Protein AF-A0A1V6Q7N9-F1 (afdb_monomer_lite)

Organism: NCBI:txid416450

Foldseek 3Di:
DPDDDDPVNVVVVLLVVLLVVLVVCCVVVVDVDLVVSCVVSVHDSVSVVVVVVVVVCVVVQVVCVVVVVHDDDVVVVVVVVPPVPPVPPDPPDDPPPPDPDVDQDLVVLVVVLVVVVVVCVVPDPDDPPPVVVVSVVVNVVVVVVNVVVVVVVVVVVVVVVVVVVVVVVVVVVPPDDPPPDDQDPVNVVVVVVVVVVVVVVVVVVVVVVVVCVVVVVVVVVVVVVVVVVVVVVPPD

pLDDT: mean 70.56, std 15.99, range [34.19, 98.12]

Structure (mmCIF, N/CA/C/O backbone):
data_AF-A0A1V6Q7N9-F1
#
_entry.id   AF-A0A1V6Q7N9-F1
#
loop_
_atom_site.group_PDB
_atom_site.id
_atom_site.type_symbol
_atom_site.l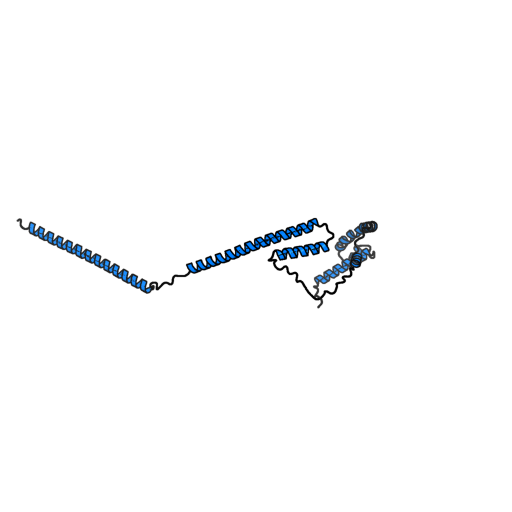abel_atom_id
_atom_site.label_alt_id
_atom_site.label_comp_id
_atom_site.label_asym_id
_atom_site.label_entity_id
_atom_site.label_seq_id
_atom_site.pdbx_PDB_ins_code
_atom_site.Cartn_x
_atom_site.Cartn_y
_atom_site.Cartn_z
_atom_site.occupancy
_atom_site.B_iso_or_equiv
_atom_site.auth_seq_id
_atom_site.auth_comp_id
_atom_site.auth_asym_id
_atom_site.auth_atom_id
_atom_site.pdbx_PDB_model_num
ATOM 1 N N . MET A 1 1 ? -0.798 -36.980 -31.119 1.00 46.09 1 MET A N 1
ATOM 2 C CA . MET A 1 1 ? -2.114 -36.889 -31.795 1.00 46.09 1 MET A CA 1
ATOM 3 C C . MET A 1 1 ? -2.158 -35.611 -32.618 1.00 46.09 1 MET A C 1
ATOM 5 O O . MET A 1 1 ? -1.886 -34.565 -32.039 1.00 46.09 1 MET A O 1
ATOM 9 N N . PRO A 1 2 ? -2.446 -35.655 -33.930 1.00 46.28 2 PRO A N 1
ATOM 10 C CA . PRO A 1 2 ? -2.715 -34.438 -34.689 1.00 46.28 2 PRO A CA 1
ATOM 11 C C . PRO A 1 2 ? -4.078 -33.845 -34.271 1.00 46.28 2 PRO A C 1
ATOM 13 O O . PRO A 1 2 ? -4.992 -34.607 -33.944 1.00 46.28 2 PRO A O 1
ATOM 16 N N . PRO A 1 3 ? -4.229 -32.508 -34.241 1.00 53.47 3 PRO A N 1
ATOM 17 C CA . PRO A 1 3 ? -5.460 -31.865 -33.795 1.00 53.47 3 PRO A CA 1
ATOM 18 C C . PRO A 1 3 ? -6.608 -32.130 -34.776 1.00 53.47 3 PRO A C 1
ATOM 20 O O . PRO A 1 3 ? -6.463 -31.952 -35.987 1.00 53.47 3 PRO A O 1
ATOM 23 N N . ILE A 1 4 ? -7.758 -32.542 -34.234 1.00 50.31 4 ILE A N 1
ATOM 24 C CA . ILE A 1 4 ? -8.997 -32.790 -34.979 1.00 50.31 4 ILE A CA 1
ATOM 25 C C . ILE A 1 4 ? -9.476 -31.452 -35.547 1.00 50.31 4 ILE A C 1
ATOM 27 O O . ILE A 1 4 ? -9.955 -30.584 -34.817 1.00 50.31 4 ILE A O 1
ATOM 31 N N . ARG A 1 5 ? -9.299 -31.259 -36.856 1.00 59.44 5 ARG A N 1
ATOM 32 C CA . ARG A 1 5 ? -9.756 -30.053 -37.551 1.00 59.44 5 ARG A CA 1
ATOM 33 C C . ARG A 1 5 ? -11.268 -30.116 -37.731 1.00 59.44 5 ARG A C 1
ATOM 35 O O . ARG A 1 5 ? -11.810 -31.114 -38.197 1.00 59.44 5 ARG A O 1
ATOM 42 N N . THR A 1 6 ? -11.951 -29.036 -37.376 1.00 63.84 6 THR A N 1
ATOM 43 C CA . THR A 1 6 ? -13.381 -28.884 -37.645 1.00 63.84 6 THR A CA 1
ATOM 44 C C . THR A 1 6 ? -13.601 -28.660 -39.145 1.00 63.84 6 THR A C 1
ATOM 46 O O . THR A 1 6 ? -12.814 -27.973 -39.802 1.00 63.84 6 THR A O 1
ATOM 49 N N . LYS A 1 7 ? -14.689 -29.213 -39.704 1.00 67.00 7 LYS A N 1
ATOM 50 C CA . LYS A 1 7 ? -15.016 -29.112 -41.144 1.00 67.00 7 LYS A CA 1
ATOM 51 C C . LYS A 1 7 ? -15.066 -27.660 -41.656 1.00 67.00 7 LYS A C 1
ATOM 53 O O . LYS A 1 7 ? -14.760 -27.396 -42.814 1.00 67.00 7 LYS A O 1
ATOM 58 N N . SER A 1 8 ? -15.416 -26.703 -40.792 1.00 61.69 8 SER A N 1
ATOM 59 C CA . SER A 1 8 ? -15.445 -25.270 -41.119 1.00 61.69 8 SER A CA 1
ATOM 60 C C . SER A 1 8 ? -14.050 -24.654 -41.275 1.00 61.69 8 SER A C 1
ATOM 62 O O . SER A 1 8 ? -13.853 -23.811 -42.148 1.00 61.69 8 SER A O 1
ATOM 64 N N . SER A 1 9 ? -13.072 -25.089 -40.474 1.00 64.06 9 SER A N 1
ATOM 65 C CA . SER A 1 9 ? -11.685 -24.622 -40.572 1.00 64.06 9 SER A CA 1
ATOM 66 C C . SER A 1 9 ? -11.017 -25.124 -41.853 1.00 64.06 9 SER A C 1
ATOM 68 O O . SER A 1 9 ? -10.367 -24.337 -42.534 1.00 64.06 9 SER A O 1
ATOM 70 N N . GLN A 1 10 ? -11.257 -26.385 -42.235 1.00 67.12 10 GLN A N 1
ATOM 71 C CA . GLN A 1 10 ? -10.748 -26.957 -43.490 1.00 67.12 10 GLN A CA 1
ATOM 72 C C . GLN A 1 10 ? -11.267 -26.198 -44.715 1.00 67.12 10 GLN A C 1
ATOM 74 O O . GLN A 1 10 ? -10.475 -25.732 -45.534 1.00 67.12 10 GLN A O 1
ATOM 79 N N . LYS A 1 11 ? -12.583 -25.964 -44.775 1.00 72.12 11 LYS A N 1
ATOM 80 C CA . LYS A 1 11 ? -13.216 -25.217 -45.870 1.00 72.12 11 LYS A CA 1
ATOM 81 C C . LYS A 1 11 ? -12.659 -23.796 -46.012 1.00 72.12 11 LYS A C 1
ATOM 83 O O . LYS A 1 11 ? -12.495 -23.302 -47.123 1.00 72.12 11 LYS A O 1
ATOM 88 N N . ARG A 1 12 ? -12.330 -23.146 -44.891 1.00 70.94 12 ARG A N 1
ATOM 89 C CA . ARG A 1 12 ? -11.706 -21.818 -44.890 1.00 70.94 12 ARG A CA 1
ATOM 90 C C . ARG A 1 12 ? -10.268 -21.858 -45.409 1.00 70.94 12 ARG A C 1
ATOM 92 O O . ARG A 1 12 ? -9.923 -21.044 -46.255 1.00 70.94 12 ARG A O 1
ATOM 99 N N . THR A 1 13 ? -9.458 -22.818 -44.963 1.00 71.25 13 THR A N 1
ATOM 100 C CA . THR A 1 13 ? -8.069 -22.958 -45.436 1.00 71.25 13 THR A CA 1
ATOM 101 C C . THR A 1 13 ? -7.984 -23.317 -46.919 1.00 71.25 13 THR A C 1
ATOM 103 O O . THR A 1 13 ? -7.098 -22.838 -47.619 1.00 71.25 13 THR A O 1
ATOM 106 N N . GLU A 1 14 ? -8.929 -24.110 -47.425 1.00 76.69 14 GLU A N 1
ATOM 107 C CA . GLU A 1 14 ? -9.032 -24.425 -48.853 1.00 76.69 14 GLU A CA 1
ATOM 108 C C . GLU A 1 14 ? -9.388 -23.182 -49.672 1.00 76.69 14 GLU A C 1
ATOM 110 O O . GLU A 1 14 ? -8.789 -22.931 -50.718 1.00 76.69 14 GLU A O 1
ATOM 115 N N . GLN A 1 15 ? -10.320 -22.364 -49.175 1.00 74.00 15 GLN A N 1
ATOM 116 C CA . GLN A 1 15 ? -10.681 -21.105 -49.819 1.00 74.00 15 GLN A CA 1
ATOM 117 C C . GLN A 1 15 ? -9.513 -20.106 -49.812 1.00 74.00 15 GLN A C 1
ATOM 119 O O . GLN A 1 15 ? -9.241 -19.476 -50.831 1.00 74.00 15 GLN A O 1
ATOM 124 N N . GLU A 1 16 ? -8.785 -19.993 -48.701 1.00 72.06 16 GLU A N 1
ATOM 125 C CA . GLU A 1 16 ? -7.595 -19.139 -48.585 1.00 72.06 16 GLU A CA 1
ATOM 126 C C . GLU A 1 16 ? -6.468 -19.603 -49.531 1.00 72.06 16 GLU A C 1
ATOM 128 O O . GLU A 1 16 ? -5.845 -18.774 -50.197 1.00 72.06 16 GLU A O 1
ATOM 133 N N . GLY A 1 17 ? -6.273 -20.918 -49.686 1.00 78.12 17 GLY A N 1
ATOM 134 C CA . GLY A 1 17 ? -5.323 -21.490 -50.645 1.00 78.12 17 GLY A CA 1
ATOM 135 C C . GLY A 1 17 ? -5.677 -21.183 -52.104 1.00 78.12 17 GLY A C 1
ATOM 136 O O . GLY A 1 17 ? -4.818 -20.732 -52.864 1.00 78.12 17 GLY A O 1
ATOM 137 N N . LYS A 1 18 ? -6.951 -21.347 -52.491 1.00 80.19 18 LYS A N 1
ATOM 138 C CA . LYS A 1 18 ? -7.442 -21.020 -53.845 1.00 80.19 18 LYS A CA 1
ATOM 139 C C . LYS A 1 18 ? -7.264 -19.535 -54.179 1.00 80.19 18 LYS A C 1
ATOM 141 O O . LYS A 1 18 ? -6.829 -19.201 -55.279 1.00 80.19 18 LYS A O 1
ATOM 146 N N . ILE A 1 19 ? -7.549 -18.644 -53.224 1.00 79.00 19 ILE A N 1
ATOM 147 C CA . ILE A 1 19 ? -7.350 -17.195 -53.389 1.00 79.00 19 ILE A CA 1
ATOM 148 C C . ILE A 1 19 ? -5.867 -16.874 -53.599 1.00 79.00 19 ILE A C 1
ATOM 150 O O . ILE A 1 19 ? -5.529 -16.092 -54.487 1.00 79.00 19 ILE A O 1
ATOM 154 N N . SER A 1 20 ? -4.978 -17.491 -52.817 1.00 76.94 20 SER A N 1
ATOM 155 C CA . SER A 1 20 ? -3.539 -17.237 -52.922 1.00 76.94 20 SER A CA 1
ATOM 156 C C . SER A 1 20 ? -2.964 -17.687 -54.269 1.00 76.94 20 SER A C 1
ATOM 158 O O . SER A 1 20 ? -2.193 -16.943 -54.874 1.00 76.94 20 SER A O 1
ATOM 160 N N . LEU A 1 21 ? -3.370 -18.860 -54.766 1.00 80.88 21 LEU A N 1
ATOM 161 C CA . LEU A 1 21 ? -2.955 -19.360 -56.082 1.00 80.88 21 LEU A CA 1
ATOM 162 C C . LEU A 1 21 ? -3.467 -18.472 -57.223 1.00 80.88 21 LEU A C 1
ATOM 164 O O . LEU A 1 21 ? -2.715 -18.161 -58.145 1.00 80.88 21 LEU A O 1
ATOM 168 N N . ALA A 1 22 ? -4.715 -17.999 -57.137 1.00 77.12 22 ALA A N 1
ATOM 169 C CA . ALA A 1 22 ? -5.288 -17.104 -58.140 1.00 77.12 22 ALA A CA 1
ATOM 170 C C . ALA A 1 22 ? -4.529 -15.768 -58.236 1.00 77.12 22 ALA A C 1
ATOM 172 O O . ALA A 1 22 ? -4.305 -15.265 -59.335 1.00 77.12 22 ALA A O 1
ATOM 173 N N . ILE A 1 23 ? -4.104 -15.201 -57.101 1.00 77.00 23 ILE A N 1
ATOM 174 C CA . ILE A 1 23 ? -3.301 -13.967 -57.067 1.00 77.00 23 ILE A CA 1
ATOM 175 C C . ILE A 1 23 ? -1.916 -14.205 -57.680 1.00 77.00 23 ILE A C 1
ATOM 177 O O . ILE A 1 23 ? -1.454 -13.381 -58.467 1.00 77.00 23 ILE A O 1
ATOM 181 N N . GLN A 1 24 ? -1.279 -15.334 -57.367 1.00 77.69 24 GLN A N 1
ATOM 182 C CA . GLN A 1 24 ? 0.039 -15.681 -57.895 1.00 77.69 24 GLN A CA 1
ATOM 183 C C . GLN A 1 24 ? 0.018 -15.892 -59.418 1.00 77.69 24 GLN A C 1
ATOM 185 O O . GLN A 1 24 ? 0.879 -15.358 -60.110 1.00 77.69 24 GLN A O 1
ATOM 190 N N . ALA A 1 25 ? -0.996 -16.576 -59.959 1.00 77.62 25 ALA A N 1
ATOM 191 C CA . ALA A 1 25 ? -1.157 -16.768 -61.405 1.00 77.62 25 ALA A CA 1
ATOM 192 C C . ALA A 1 25 ? -1.363 -15.439 -62.163 1.00 77.62 25 ALA A C 1
ATOM 194 O O . ALA A 1 25 ? -0.887 -15.275 -63.288 1.00 77.62 25 ALA A O 1
ATOM 195 N N . ILE A 1 26 ? -2.037 -14.465 -61.538 1.00 76.00 26 ILE A N 1
ATOM 196 C CA . ILE A 1 26 ? -2.180 -13.108 -62.088 1.00 76.00 26 ILE A CA 1
ATOM 197 C C . ILE A 1 26 ? -0.841 -12.352 -62.030 1.00 76.00 26 ILE A C 1
ATOM 199 O O . ILE A 1 26 ? -0.469 -11.696 -63.001 1.00 76.00 26 ILE A O 1
ATOM 203 N N . GLN A 1 27 ? -0.104 -12.443 -60.917 1.00 71.06 27 GLN A N 1
ATOM 204 C CA . GLN A 1 27 ? 1.197 -11.779 -60.739 1.00 71.06 27 GLN A CA 1
ATOM 205 C C . GLN A 1 27 ? 2.289 -12.335 -61.661 1.00 71.06 27 GLN A C 1
ATOM 207 O O . GLN A 1 27 ? 3.109 -11.573 -62.161 1.00 71.06 27 GLN A O 1
ATOM 212 N N . ASN A 1 28 ? 2.271 -13.640 -61.925 1.00 73.94 28 ASN A N 1
ATOM 213 C CA . ASN A 1 28 ? 3.203 -14.311 -62.831 1.00 73.94 28 ASN A CA 1
ATOM 214 C C . ASN A 1 28 ? 2.842 -14.126 -64.317 1.00 73.94 28 ASN A C 1
ATOM 216 O O . ASN A 1 28 ? 3.500 -14.701 -65.178 1.00 73.94 28 ASN A O 1
ATOM 220 N N . HIS A 1 29 ? 1.806 -13.334 -64.626 1.00 69.56 29 HIS A N 1
ATOM 221 C CA . HIS A 1 29 ? 1.278 -13.103 -65.975 1.00 69.56 29 HIS A CA 1
ATOM 222 C C . HIS A 1 29 ? 0.770 -14.359 -66.709 1.00 69.56 29 HIS A C 1
ATOM 224 O O . HIS A 1 29 ? 0.521 -14.304 -67.912 1.00 69.56 29 HIS A O 1
ATOM 230 N N . GLU A 1 30 ? 0.537 -15.467 -66.001 1.00 76.12 30 GLU A N 1
ATOM 231 C CA . GLU A 1 30 ? -0.055 -16.688 -66.569 1.00 76.12 30 GLU A CA 1
ATOM 232 C C . GLU A 1 30 ? -1.532 -16.475 -66.929 1.00 76.12 30 GLU A C 1
ATOM 234 O O . GLU A 1 30 ? -2.030 -17.005 -67.921 1.00 76.12 30 GLU A O 1
ATOM 239 N N . ILE A 1 31 ? -2.235 -15.653 -66.141 1.00 75.62 31 ILE A N 1
ATOM 240 C CA . ILE A 1 31 ? -3.612 -15.235 -66.408 1.00 75.62 31 ILE A CA 1
ATOM 241 C C . ILE A 1 31 ? -3.698 -13.710 -66.357 1.00 75.62 31 ILE A C 1
ATOM 243 O O . ILE A 1 31 ? -3.670 -13.095 -65.295 1.00 75.62 31 ILE A O 1
ATOM 247 N N . SER A 1 32 ? -3.877 -13.087 -67.519 1.00 68.75 32 SER A N 1
ATOM 248 C CA . SER A 1 32 ? -3.941 -11.627 -67.666 1.00 68.75 32 SER A CA 1
ATOM 249 C C . SER A 1 32 ? -5.274 -11.004 -67.227 1.00 68.75 32 SER A C 1
ATOM 251 O O . SER A 1 32 ? -5.359 -9.791 -67.041 1.00 68.75 32 SER A O 1
ATOM 253 N N . SER A 1 33 ? -6.324 -11.811 -67.036 1.00 74.94 33 SER A N 1
ATOM 254 C CA . SER A 1 33 ? -7.665 -11.335 -66.684 1.00 74.94 33 SER A CA 1
ATOM 255 C C . SER A 1 33 ? -8.138 -11.871 -65.337 1.00 74.94 33 SER A C 1
ATOM 257 O O . SER A 1 33 ? -8.315 -13.076 -65.153 1.00 74.94 33 SER A O 1
ATOM 259 N N . ILE A 1 34 ? -8.475 -10.955 -64.425 1.00 73.00 34 ILE A N 1
ATOM 260 C CA . ILE A 1 34 ? -9.078 -11.253 -63.112 1.00 73.00 34 ILE A CA 1
ATOM 261 C C . ILE A 1 34 ? -10.358 -12.087 -63.273 1.00 73.00 34 ILE A C 1
ATOM 263 O O . ILE A 1 34 ? -10.655 -12.963 -62.464 1.00 73.00 34 ILE A O 1
ATOM 267 N N . THR A 1 35 ? -11.112 -11.845 -64.349 1.00 76.44 35 THR A N 1
ATOM 268 C CA . THR A 1 35 ? -12.345 -12.582 -64.645 1.00 76.44 35 THR A CA 1
ATOM 269 C C . THR A 1 35 ? -12.071 -14.041 -64.989 1.00 76.44 35 THR A C 1
ATOM 271 O O . THR A 1 35 ? -12.841 -14.912 -64.580 1.00 76.44 35 THR A O 1
ATOM 274 N N . LEU A 1 36 ? -10.994 -14.299 -65.733 1.00 77.38 36 LEU A N 1
ATOM 275 C CA . LEU A 1 36 ? -10.589 -15.649 -66.097 1.00 77.38 36 LEU A CA 1
ATOM 276 C C . LEU A 1 36 ? -10.062 -16.381 -64.860 1.00 77.38 36 LEU A C 1
ATOM 278 O O . LEU A 1 36 ? -10.559 -17.455 -64.551 1.00 77.38 36 LEU A O 1
ATOM 282 N N . ALA A 1 37 ? -9.189 -15.746 -64.073 1.00 75.56 37 ALA A N 1
ATOM 283 C CA . ALA A 1 37 ? -8.654 -16.319 -62.837 1.00 75.56 37 ALA A CA 1
ATOM 284 C C . ALA A 1 37 ? -9.756 -16.666 -61.817 1.00 75.56 37 ALA A C 1
ATOM 286 O O . ALA A 1 37 ? -9.762 -17.756 -61.252 1.00 75.56 37 ALA A O 1
ATOM 287 N N . ALA A 1 38 ? -10.741 -15.783 -61.628 1.00 80.31 38 ALA A N 1
ATOM 288 C CA . ALA A 1 38 ? -11.877 -16.037 -60.742 1.00 80.31 38 ALA A CA 1
ATOM 289 C C . ALA A 1 38 ? -12.698 -17.269 -61.165 1.00 80.31 38 ALA A C 1
ATOM 291 O O . ALA A 1 38 ? -13.163 -18.021 -60.311 1.00 80.31 38 ALA A O 1
ATOM 292 N N . LYS A 1 39 ? -12.869 -17.480 -62.479 1.00 82.31 39 LYS A N 1
ATOM 293 C CA . LYS A 1 39 ? -13.557 -18.660 -63.021 1.00 82.31 39 LYS A CA 1
ATOM 294 C C . LYS A 1 39 ? -12.709 -19.923 -62.879 1.00 82.31 39 LYS A C 1
ATOM 296 O O . LYS A 1 39 ? -13.244 -20.941 -62.466 1.00 82.31 39 LYS A O 1
ATOM 301 N N . THR A 1 40 ? -11.414 -19.849 -63.184 1.00 83.81 40 THR A N 1
ATOM 302 C CA . THR A 1 40 ? -10.497 -20.998 -63.138 1.00 83.81 40 THR A CA 1
ATOM 303 C C . THR A 1 40 ? -10.309 -21.533 -61.719 1.00 83.81 40 THR A C 1
ATOM 305 O O . THR A 1 40 ? -10.256 -22.741 -61.525 1.00 83.81 40 THR A O 1
ATOM 308 N N . PHE A 1 41 ? -10.241 -20.648 -60.721 1.00 83.62 41 PHE A N 1
ATOM 309 C CA . PHE A 1 41 ? -9.991 -21.026 -59.326 1.00 83.62 41 PHE A CA 1
ATOM 310 C C . PHE A 1 41 ? -11.252 -21.048 -58.443 1.00 83.62 41 PHE A C 1
ATOM 312 O O . PHE A 1 41 ? -11.136 -21.240 -57.235 1.00 83.62 41 PHE A O 1
ATOM 319 N N . GLU A 1 42 ? -12.450 -20.871 -59.018 1.00 82.62 42 GLU A N 1
ATOM 320 C CA . GLU A 1 42 ? -13.745 -20.870 -58.307 1.00 82.62 42 GLU A CA 1
ATOM 321 C C . GLU A 1 42 ? -13.828 -19.872 -57.131 1.00 82.62 42 GLU A C 1
ATOM 323 O O . GLU A 1 42 ? -14.403 -20.157 -56.078 1.00 82.62 42 GLU A O 1
ATOM 328 N N . VAL A 1 43 ? -13.251 -18.681 -57.292 1.00 79.06 43 VAL A N 1
ATOM 329 C CA . VAL A 1 43 ? -13.228 -17.641 -56.251 1.00 79.06 43 VAL A CA 1
ATOM 330 C C . VAL A 1 43 ? -14.161 -16.483 -56.638 1.00 79.06 43 VAL A C 1
ATOM 332 O O . VAL A 1 43 ? -14.098 -15.995 -57.770 1.00 79.06 43 VAL A O 1
ATOM 335 N N . PRO A 1 44 ? -15.008 -15.970 -55.719 1.00 78.19 44 PRO A N 1
ATOM 336 C CA . PRO A 1 44 ? -15.815 -14.776 -55.962 1.00 78.19 44 PRO A CA 1
ATOM 337 C C . PRO A 1 44 ? -14.966 -13.573 -56.402 1.00 78.19 44 PRO A C 1
ATOM 339 O O . PRO A 1 44 ? -14.047 -13.157 -55.698 1.00 78.19 44 PRO A O 1
ATOM 342 N N . ARG A 1 45 ? -15.319 -12.948 -57.537 1.00 67.69 45 ARG A N 1
ATOM 343 C CA . ARG A 1 45 ? -14.571 -11.814 -58.128 1.00 67.69 45 ARG A CA 1
ATOM 344 C C . ARG A 1 45 ? -14.285 -10.682 -57.137 1.00 67.69 45 ARG A C 1
ATOM 346 O O . ARG A 1 45 ? -13.205 -10.101 -57.176 1.00 67.69 45 ARG A O 1
ATOM 353 N N . ALA A 1 46 ? -15.219 -10.394 -56.230 1.00 69.31 46 ALA A N 1
ATOM 354 C CA . ALA A 1 46 ? -15.067 -9.353 -55.213 1.00 69.31 46 ALA A CA 1
ATOM 355 C C . ALA A 1 46 ? -13.835 -9.562 -54.308 1.00 69.31 46 ALA A C 1
ATOM 357 O O . ALA A 1 46 ? -13.203 -8.588 -53.907 1.00 69.31 46 ALA A O 1
ATOM 358 N N . GLN A 1 47 ? -13.450 -10.817 -54.041 1.00 71.94 47 GLN A N 1
ATOM 359 C CA . GLN A 1 47 ? -12.276 -11.142 -53.221 1.00 71.94 47 GLN A CA 1
ATOM 360 C C . GLN A 1 47 ? -10.949 -10.854 -53.943 1.00 71.94 47 GLN A C 1
ATOM 362 O O . GLN A 1 47 ? -9.939 -10.632 -53.282 1.00 71.94 47 GLN A O 1
ATOM 367 N N . LEU A 1 48 ? -10.949 -10.802 -55.281 1.00 67.06 48 LEU A N 1
ATOM 368 C CA . LEU A 1 48 ? -9.766 -10.498 -56.097 1.00 67.06 48 LEU A CA 1
ATOM 369 C C . LEU A 1 48 ? -9.696 -9.014 -56.508 1.00 67.06 48 LEU A C 1
ATOM 371 O O . LEU A 1 48 ? -8.606 -8.459 -56.627 1.00 67.06 48 LEU A O 1
ATOM 375 N N . TYR A 1 49 ? -10.840 -8.337 -56.674 1.00 62.84 49 TYR A N 1
ATOM 376 C CA . TYR A 1 49 ? -10.888 -6.915 -57.053 1.00 62.84 49 TYR A CA 1
ATOM 377 C C . TYR A 1 49 ? -10.280 -5.984 -55.991 1.00 62.84 49 TYR A C 1
ATOM 379 O O . TYR A 1 49 ? -9.655 -4.987 -56.345 1.00 62.84 49 TYR A O 1
ATOM 387 N N . GLY A 1 50 ? -10.408 -6.316 -54.701 1.00 58.19 50 GLY A N 1
ATOM 388 C CA . GLY A 1 50 ? -9.837 -5.513 -53.613 1.00 58.19 50 GLY A CA 1
ATOM 389 C C . GLY A 1 50 ? -8.308 -5.586 -53.520 1.00 58.19 50 GLY A C 1
ATOM 390 O O . GLY A 1 50 ? -7.665 -4.589 -53.208 1.00 58.19 50 GLY A O 1
ATOM 391 N N . THR A 1 51 ? -7.704 -6.738 -53.824 1.00 53.62 51 THR A N 1
ATOM 392 C CA . THR A 1 51 ? -6.255 -6.970 -53.675 1.00 53.62 51 THR A CA 1
ATOM 393 C C . THR A 1 51 ? -5.467 -6.642 -54.941 1.00 53.62 51 THR A C 1
ATOM 395 O O . THR A 1 51 ? -4.385 -6.066 -54.846 1.00 53.62 51 THR A O 1
ATOM 398 N N . VAL A 1 52 ? -6.012 -6.913 -56.132 1.00 53.94 52 VAL A N 1
ATOM 399 C CA . VAL A 1 52 ? -5.329 -6.638 -57.410 1.00 53.94 52 VAL A CA 1
ATOM 400 C C . VAL A 1 52 ? -5.324 -5.139 -57.745 1.00 53.94 52 VAL A C 1
ATOM 402 O O . VAL A 1 52 ? -4.326 -4.634 -58.254 1.00 53.94 52 VAL A O 1
ATOM 405 N N . LEU A 1 53 ? -6.367 -4.384 -57.369 1.00 50.28 53 LEU A N 1
ATOM 406 C CA . LEU A 1 53 ? -6.394 -2.920 -57.527 1.00 50.28 53 LEU A CA 1
ATOM 407 C C . LEU A 1 53 ? -5.389 -2.216 -56.592 1.00 50.28 53 LEU A C 1
ATOM 409 O O . LEU A 1 53 ? -4.810 -1.190 -56.945 1.00 50.28 53 LEU A O 1
ATOM 413 N N . LEU A 1 54 ? -5.113 -2.804 -55.422 1.00 52.22 54 LEU A N 1
ATOM 414 C CA . LEU A 1 54 ? -4.008 -2.402 -54.542 1.00 52.22 54 LEU A CA 1
ATOM 415 C C . LEU A 1 54 ? -2.639 -2.897 -55.054 1.00 52.22 54 LEU A C 1
ATOM 417 O O . LEU A 1 54 ? -1.623 -2.274 -54.750 1.00 52.22 54 LEU A O 1
ATOM 421 N N . GLY A 1 55 ? -2.611 -3.944 -55.883 1.00 51.16 55 GLY A N 1
ATOM 422 C CA . GLY A 1 55 ? -1.431 -4.470 -56.579 1.00 51.16 55 GLY A CA 1
ATOM 423 C C . GLY A 1 55 ? -0.924 -3.608 -57.743 1.00 51.16 55 GLY A C 1
ATOM 424 O O . GLY A 1 55 ? 0.249 -3.702 -58.088 1.00 51.16 55 GLY A O 1
ATOM 425 N N . PHE A 1 56 ? -1.731 -2.682 -58.278 1.00 48.47 56 PHE A N 1
ATOM 426 C CA . PHE A 1 56 ? -1.261 -1.636 -59.205 1.00 48.47 56 PHE A CA 1
ATOM 427 C C . PHE A 1 56 ? -0.511 -0.477 -58.502 1.00 48.47 56 PHE A C 1
ATOM 429 O O . PHE A 1 56 ? -0.051 0.457 -59.157 1.00 48.47 56 PHE A O 1
ATOM 436 N N . LYS A 1 57 ? -0.294 -0.540 -57.175 1.00 45.09 57 LYS A N 1
ATOM 437 C CA . LYS A 1 57 ? 0.657 0.335 -56.449 1.00 45.09 57 LYS A CA 1
ATOM 438 C C . LYS A 1 57 ? 2.128 -0.099 -56.581 1.00 45.09 57 LYS A C 1
ATOM 440 O O . LYS A 1 57 ? 2.992 0.486 -55.927 1.00 45.09 57 LYS A O 1
ATOM 445 N N . THR A 1 58 ? 2.461 -1.079 -57.418 1.00 48.09 58 THR A N 1
ATOM 446 C CA . THR A 1 58 ? 3.854 -1.502 -57.668 1.00 48.09 58 THR A CA 1
ATOM 447 C C . THR A 1 58 ? 4.691 -0.451 -58.405 1.00 48.09 58 THR A C 1
ATOM 449 O O . THR A 1 58 ? 5.908 -0.428 -58.232 1.00 48.09 58 THR A O 1
ATOM 452 N N . ALA A 1 59 ? 4.069 0.516 -59.091 1.00 50.00 59 ALA A N 1
ATOM 453 C CA . ALA A 1 59 ? 4.778 1.681 -59.634 1.00 50.00 59 ALA A CA 1
ATOM 454 C C . ALA A 1 59 ? 5.418 2.555 -58.534 1.00 50.00 59 ALA A C 1
ATOM 456 O O . ALA A 1 59 ? 6.459 3.174 -58.748 1.00 50.00 59 ALA A O 1
ATOM 457 N N . ARG A 1 60 ? 4.855 2.556 -57.317 1.00 48.25 60 ARG A N 1
ATOM 458 C CA . ARG A 1 60 ? 5.460 3.244 -56.169 1.00 48.25 60 ARG A CA 1
ATOM 459 C C . ARG A 1 60 ? 6.655 2.466 -55.615 1.00 48.25 60 ARG A C 1
ATOM 461 O O . ARG A 1 60 ? 7.633 3.064 -55.189 1.00 48.25 60 ARG A O 1
ATOM 468 N N . PHE A 1 61 ? 6.588 1.138 -55.654 1.00 49.97 61 PHE A N 1
ATOM 469 C CA . PHE A 1 61 ? 7.622 0.240 -55.135 1.00 49.97 61 PHE A CA 1
ATOM 470 C C . PHE A 1 61 ? 8.929 0.331 -55.941 1.00 49.97 61 PHE A C 1
ATOM 472 O O . PHE A 1 61 ? 10.010 0.348 -55.354 1.00 49.97 61 PHE A O 1
ATOM 479 N N . LEU A 1 62 ? 8.831 0.472 -57.270 1.00 54.09 62 LEU A N 1
ATOM 480 C CA . LEU A 1 62 ? 9.986 0.671 -58.155 1.00 54.09 62 LEU A CA 1
ATOM 481 C C . LEU A 1 62 ? 10.682 2.020 -57.914 1.00 54.09 62 LEU A C 1
ATOM 483 O O . LEU A 1 62 ? 11.909 2.075 -57.870 1.00 54.09 62 LEU A O 1
ATOM 487 N N . ALA A 1 63 ? 9.913 3.088 -57.677 1.00 57.50 63 ALA A N 1
ATOM 488 C CA . ALA A 1 63 ? 10.463 4.410 -57.373 1.00 57.50 63 ALA A CA 1
ATOM 489 C C . ALA A 1 63 ? 11.265 4.430 -56.055 1.00 57.50 63 ALA A C 1
ATOM 491 O O . ALA A 1 63 ? 12.299 5.087 -55.971 1.00 57.50 63 ALA A O 1
ATOM 492 N N . PHE A 1 64 ? 10.843 3.665 -55.040 1.00 54.03 64 PHE A N 1
ATOM 493 C CA . PHE A 1 64 ? 11.583 3.537 -53.777 1.00 54.03 64 PHE A CA 1
ATOM 494 C C . PHE A 1 64 ? 12.858 2.692 -53.910 1.00 54.03 64 PHE A C 1
ATOM 496 O O . PHE A 1 64 ? 13.879 3.040 -53.317 1.00 54.03 64 PHE A O 1
ATOM 503 N N . ALA A 1 65 ? 12.835 1.631 -54.725 1.00 52.06 65 ALA A N 1
ATOM 504 C CA . ALA A 1 65 ? 14.026 0.835 -55.028 1.00 52.06 65 ALA A CA 1
ATOM 505 C C . ALA A 1 65 ? 15.083 1.645 -55.805 1.00 52.06 65 ALA A C 1
ATOM 507 O O . ALA A 1 65 ? 16.263 1.580 -55.469 1.00 52.06 65 ALA A O 1
ATOM 508 N N . ALA A 1 66 ? 14.660 2.464 -56.776 1.00 52.56 66 ALA A N 1
ATOM 509 C CA . ALA A 1 66 ? 15.540 3.375 -57.511 1.00 52.56 66 ALA A CA 1
ATOM 510 C C . ALA A 1 66 ? 16.125 4.492 -56.622 1.00 52.56 66 ALA A C 1
ATOM 512 O O . ALA A 1 66 ? 17.265 4.901 -56.815 1.00 52.56 66 ALA A O 1
ATOM 513 N N . ALA A 1 67 ? 15.375 4.946 -55.611 1.00 58.41 67 ALA A N 1
ATOM 514 C CA . ALA A 1 67 ? 15.806 5.961 -54.646 1.00 58.41 67 ALA A CA 1
ATOM 515 C C . ALA A 1 67 ? 16.650 5.409 -53.474 1.00 58.41 67 ALA A C 1
ATOM 517 O O . ALA A 1 67 ? 16.936 6.142 -52.529 1.00 58.41 67 ALA A O 1
ATOM 518 N N . GLY A 1 68 ? 17.015 4.119 -53.476 1.00 55.38 68 GLY A N 1
ATOM 519 C CA . GLY A 1 68 ? 17.781 3.492 -52.388 1.00 55.38 68 GLY A CA 1
ATOM 520 C C . GLY A 1 68 ? 16.997 3.290 -51.082 1.00 55.38 68 GLY A C 1
ATOM 521 O O . GLY A 1 68 ? 17.546 2.797 -50.097 1.00 55.38 68 GLY A O 1
ATOM 522 N N . LEU A 1 69 ? 15.699 3.597 -51.076 1.00 61.28 69 LEU A N 1
ATOM 523 C CA . LEU A 1 69 ? 14.761 3.319 -49.989 1.00 61.28 69 LEU A CA 1
ATOM 524 C C . LEU A 1 69 ? 14.215 1.895 -50.163 1.00 61.28 69 LEU A C 1
ATOM 526 O O . LEU A 1 69 ? 13.035 1.662 -50.416 1.00 61.28 69 LEU A O 1
ATOM 530 N N . VAL A 1 70 ? 15.120 0.921 -50.112 1.00 58.62 70 VAL A N 1
ATOM 531 C CA . VAL A 1 70 ? 14.808 -0.496 -50.309 1.00 58.62 70 VAL A CA 1
ATOM 532 C C . VAL A 1 70 ? 13.860 -0.993 -49.216 1.00 58.62 70 VAL A C 1
ATOM 534 O O . VAL A 1 70 ? 14.080 -0.762 -48.026 1.00 58.62 70 VAL A O 1
ATOM 537 N N . HIS A 1 71 ? 12.832 -1.736 -49.634 1.00 56.69 71 HIS A N 1
ATOM 538 C CA . HIS A 1 71 ? 11.997 -2.518 -48.732 1.00 56.69 71 HIS A CA 1
ATOM 539 C C . HIS A 1 71 ? 12.876 -3.475 -47.936 1.00 56.69 71 HIS A C 1
ATOM 541 O O . HIS A 1 71 ? 13.586 -4.309 -48.497 1.00 56.69 71 HIS A O 1
ATOM 547 N N . TYR A 1 72 ? 12.846 -3.294 -46.621 1.00 55.91 72 TYR A N 1
ATOM 548 C CA . TYR A 1 72 ? 13.573 -4.074 -45.635 1.00 55.91 72 TYR A CA 1
ATOM 549 C C . TYR A 1 72 ? 13.451 -5.574 -45.938 1.00 55.91 72 TYR A C 1
ATOM 551 O O . TYR A 1 72 ? 12.386 -6.161 -45.770 1.00 55.91 72 TYR A O 1
ATOM 559 N N . ASN A 1 73 ? 14.535 -6.178 -46.429 1.00 59.12 73 ASN A N 1
ATOM 560 C CA . ASN A 1 73 ? 14.600 -7.611 -46.680 1.00 59.12 73 ASN A CA 1
ATOM 561 C C . ASN A 1 73 ? 14.847 -8.308 -45.326 1.00 59.12 73 ASN A C 1
ATOM 563 O O . ASN A 1 73 ? 15.953 -8.166 -44.782 1.00 59.12 73 ASN A O 1
ATOM 567 N N . PRO A 1 74 ? 13.842 -8.996 -44.745 1.00 57.41 74 PRO A N 1
ATOM 568 C CA . PRO A 1 74 ? 13.945 -9.546 -43.398 1.00 57.41 74 PRO A CA 1
ATOM 569 C C . PRO A 1 74 ? 15.060 -10.588 -43.316 1.00 57.41 74 PRO A C 1
ATOM 571 O O . PRO A 1 74 ? 15.783 -10.607 -42.326 1.00 57.41 74 PRO A O 1
ATOM 574 N N . ASP A 1 75 ? 15.308 -11.349 -44.382 1.00 57.25 75 ASP A N 1
ATOM 575 C CA . ASP A 1 75 ? 16.356 -12.372 -44.418 1.00 57.25 75 ASP A CA 1
ATOM 576 C C . ASP A 1 75 ? 17.758 -11.764 -44.378 1.00 57.25 75 ASP A C 1
ATOM 578 O O . ASP A 1 75 ? 18.669 -12.321 -43.765 1.00 57.25 75 ASP A O 1
ATOM 582 N N . ARG A 1 76 ? 17.947 -10.564 -44.948 1.00 62.66 76 ARG A N 1
ATOM 583 C CA . ARG A 1 76 ? 19.212 -9.817 -44.840 1.00 62.66 76 ARG A CA 1
ATOM 584 C C . ARG A 1 76 ? 19.443 -9.292 -43.425 1.00 62.66 76 ARG A C 1
ATOM 586 O O . ARG A 1 76 ? 20.589 -9.134 -43.008 1.00 62.66 76 ARG A O 1
ATOM 593 N N . VAL A 1 77 ? 18.374 -8.999 -42.690 1.00 58.25 77 VAL A N 1
ATOM 594 C CA . VAL A 1 77 ? 18.483 -8.566 -41.294 1.00 58.25 77 VAL A CA 1
ATOM 595 C C . VAL A 1 77 ? 18.659 -9.762 -40.372 1.00 58.25 77 VAL A C 1
ATOM 597 O O . VAL A 1 77 ? 19.518 -9.705 -39.504 1.00 58.25 77 VAL A O 1
ATOM 600 N N . ILE A 1 78 ? 17.960 -10.869 -40.611 1.00 60.16 78 ILE A N 1
ATOM 601 C CA . ILE A 1 78 ? 18.109 -12.124 -39.865 1.00 60.16 78 ILE A CA 1
ATOM 602 C C . ILE A 1 78 ? 19.511 -12.717 -40.071 1.00 60.16 78 ILE A C 1
ATOM 604 O O . ILE A 1 78 ? 20.163 -13.091 -39.102 1.00 60.16 78 ILE A O 1
ATOM 608 N N . SER A 1 79 ? 20.038 -12.715 -41.298 1.00 64.62 79 SER A N 1
ATOM 609 C CA . SER A 1 79 ? 21.413 -13.163 -41.582 1.00 64.62 79 SER A CA 1
ATOM 610 C C . SER A 1 79 ? 22.485 -12.246 -40.983 1.00 64.62 79 SER A C 1
ATOM 612 O O . SER A 1 79 ? 23.53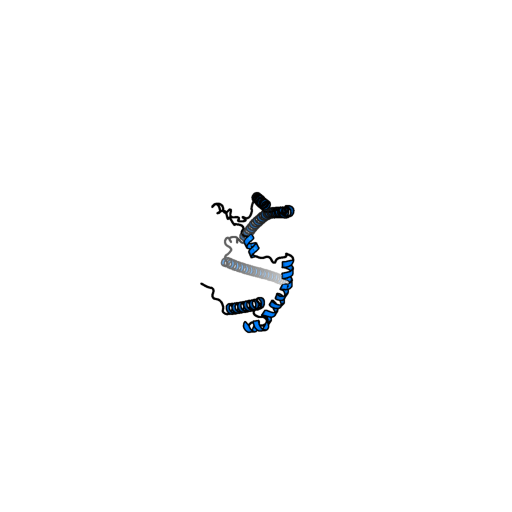1 -12.733 -40.561 1.00 64.62 79 SER A O 1
ATOM 614 N N .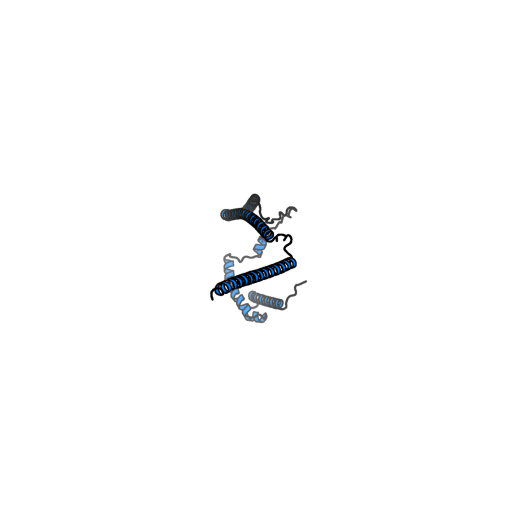 LYS A 1 80 ? 22.227 -10.934 -40.870 1.00 61.31 80 LYS A N 1
ATOM 615 C CA . LYS A 1 80 ? 23.087 -9.999 -40.115 1.00 61.31 80 LYS A CA 1
ATOM 616 C C . LYS A 1 80 ? 22.908 -10.092 -38.595 1.00 61.31 80 LYS A C 1
ATOM 618 O O . LYS A 1 80 ? 23.828 -9.748 -37.860 1.00 61.31 80 LYS A O 1
ATOM 623 N N . LEU A 1 81 ? 21.750 -10.558 -38.130 1.00 60.12 81 LEU A N 1
ATOM 624 C CA . LEU A 1 81 ? 21.431 -10.882 -36.737 1.00 60.12 81 LEU A CA 1
ATOM 625 C C . LEU A 1 81 ? 21.913 -12.275 -36.334 1.00 60.12 81 LEU A C 1
ATOM 627 O O . LEU A 1 81 ? 21.633 -12.698 -35.212 1.00 60.12 81 LEU A O 1
ATOM 631 N N . ASN A 1 82 ? 22.702 -12.950 -37.177 1.00 51.44 82 ASN A N 1
ATOM 632 C CA . ASN A 1 82 ? 23.504 -14.102 -36.781 1.00 51.44 82 ASN A CA 1
ATOM 633 C C . ASN A 1 82 ? 24.666 -13.636 -35.877 1.00 51.44 82 ASN A C 1
ATOM 635 O O . ASN A 1 82 ? 25.849 -13.840 -36.137 1.00 51.44 82 ASN A O 1
ATOM 639 N N . ILE A 1 83 ? 24.309 -12.936 -34.801 1.00 55.91 83 ILE A N 1
ATOM 640 C CA . ILE A 1 83 ? 25.118 -12.757 -33.617 1.00 55.91 83 ILE A CA 1
ATOM 641 C C . ILE A 1 83 ? 25.300 -14.185 -33.135 1.00 55.91 83 ILE A C 1
ATOM 643 O O . ILE A 1 83 ? 24.325 -14.820 -32.737 1.00 55.91 83 ILE A O 1
ATOM 647 N N . HIS A 1 84 ? 26.515 -14.720 -33.219 1.00 52.34 84 HIS A N 1
ATOM 648 C CA . HIS A 1 84 ? 26.840 -15.934 -32.494 1.00 52.34 84 HIS A CA 1
ATOM 649 C C . HIS A 1 84 ? 26.437 -15.697 -31.035 1.00 52.34 84 HIS A C 1
ATOM 651 O O . HIS A 1 84 ? 27.167 -15.055 -30.279 1.00 52.34 84 HIS A O 1
ATOM 657 N N . LEU A 1 85 ? 25.262 -16.203 -30.644 1.00 50.28 85 LEU A N 1
ATOM 658 C CA . LE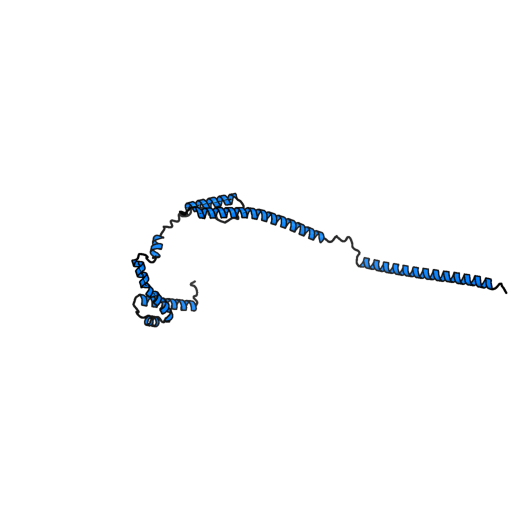U A 1 85 ? 24.875 -16.451 -29.267 1.00 50.28 85 LEU A CA 1
ATOM 659 C C . LEU A 1 85 ? 25.822 -17.544 -28.789 1.00 50.28 85 LEU A C 1
ATOM 661 O O . LEU A 1 85 ? 25.466 -18.709 -28.637 1.00 50.28 85 LEU A O 1
ATOM 665 N N . ARG A 1 86 ? 27.088 -17.176 -28.607 1.00 42.44 86 ARG A N 1
ATOM 666 C CA . ARG A 1 86 ? 28.019 -17.917 -27.791 1.00 42.44 86 ARG A CA 1
ATOM 667 C C . ARG A 1 86 ? 27.489 -17.706 -26.389 1.00 42.44 86 ARG A C 1
ATOM 669 O O . ARG A 1 86 ? 27.940 -16.816 -25.683 1.00 42.44 86 ARG A O 1
ATOM 676 N N . THR A 1 87 ? 26.460 -18.464 -26.035 1.00 49.00 87 THR A N 1
ATOM 677 C CA . THR A 1 87 ? 26.054 -18.659 -24.657 1.00 49.00 87 THR A CA 1
ATOM 678 C C . THR A 1 87 ? 27.271 -19.320 -24.025 1.00 49.00 87 THR A C 1
ATOM 680 O O . THR A 1 87 ? 27.543 -20.483 -24.347 1.00 49.00 87 THR A O 1
ATOM 683 N N . PRO A 1 88 ? 28.088 -18.617 -23.216 1.00 40.66 88 PRO A N 1
ATOM 684 C CA . PRO A 1 88 ? 29.022 -19.351 -22.393 1.00 40.66 88 PRO A CA 1
ATOM 685 C C . PRO A 1 88 ? 28.142 -20.282 -21.566 1.00 40.66 88 PRO A C 1
ATOM 687 O O . PRO A 1 88 ? 27.178 -19.840 -20.938 1.00 40.66 88 PRO A O 1
ATOM 690 N N . LYS A 1 89 ? 28.406 -21.584 -21.666 1.00 48.97 89 LYS A N 1
ATOM 691 C CA . LYS A 1 89 ? 27.798 -22.593 -20.805 1.00 48.97 89 LYS A CA 1
ATOM 692 C C . LYS A 1 89 ? 27.786 -22.015 -19.383 1.00 48.97 89 LYS A C 1
ATOM 694 O O . LYS A 1 89 ? 28.860 -21.616 -18.925 1.00 48.97 89 LYS A O 1
ATOM 699 N N . PRO A 1 90 ? 26.617 -21.851 -18.737 1.00 46.91 90 PRO A N 1
ATOM 700 C CA . PRO A 1 90 ? 26.571 -21.167 -17.457 1.00 46.91 90 PRO A CA 1
ATOM 701 C C . PRO A 1 90 ? 27.493 -21.921 -16.494 1.00 46.91 90 PRO A C 1
ATOM 703 O O . PRO A 1 90 ? 27.423 -23.157 -16.455 1.00 46.91 90 PRO A O 1
ATOM 706 N N . PRO A 1 91 ? 28.373 -21.239 -15.737 1.00 46.88 91 PRO A N 1
ATOM 707 C CA . PRO A 1 91 ? 28.956 -21.885 -14.581 1.00 46.88 91 PRO A CA 1
ATOM 708 C C . PRO A 1 91 ? 27.779 -22.329 -13.716 1.00 46.88 91 PRO A C 1
ATOM 710 O O . PRO A 1 91 ? 26.915 -21.532 -13.352 1.00 46.88 91 PRO A O 1
ATOM 713 N N . SER A 1 92 ? 27.714 -23.626 -13.445 1.00 48.91 92 SER A N 1
ATOM 714 C CA . SER A 1 92 ? 26.822 -24.175 -12.439 1.00 48.91 92 SER A CA 1
ATOM 715 C C . SER A 1 92 ? 27.202 -23.560 -11.091 1.00 48.91 92 SER A C 1
ATOM 717 O O . SER A 1 92 ? 28.085 -24.065 -10.409 1.00 48.91 92 SER A O 1
ATOM 719 N N . SER A 1 93 ? 26.621 -22.414 -10.743 1.00 52.56 93 SER A N 1
ATOM 720 C CA . SER A 1 93 ? 26.273 -22.010 -9.378 1.00 52.56 93 SER A CA 1
ATOM 721 C C . SER A 1 93 ? 25.712 -20.588 -9.354 1.00 52.56 93 SER A C 1
ATOM 723 O O . SER A 1 93 ? 26.247 -19.667 -9.966 1.00 52.56 93 SER A O 1
ATOM 725 N N . ARG A 1 94 ? 24.653 -20.437 -8.552 1.00 51.59 94 ARG A N 1
ATOM 726 C CA . ARG A 1 94 ? 23.923 -19.208 -8.213 1.00 51.59 94 ARG A CA 1
ATOM 727 C C . ARG A 1 94 ? 23.053 -18.630 -9.325 1.00 51.59 94 ARG A C 1
ATOM 729 O O . ARG A 1 94 ? 23.263 -17.534 -9.833 1.00 51.59 94 ARG A O 1
ATOM 736 N N . VAL A 1 95 ? 21.935 -19.325 -9.525 1.00 34.19 95 VAL A N 1
ATOM 737 C CA . VAL A 1 95 ? 20.629 -18.659 -9.550 1.00 34.19 95 VAL A CA 1
ATOM 738 C C . VAL A 1 95 ? 20.570 -17.760 -8.308 1.00 34.19 95 VAL A C 1
ATOM 740 O O . VAL A 1 95 ? 20.293 -18.226 -7.209 1.00 34.19 95 VAL A O 1
ATOM 743 N N . SER A 1 96 ? 20.931 -16.482 -8.445 1.00 49.28 96 SER A N 1
ATOM 744 C CA . SER A 1 96 ? 20.370 -15.483 -7.543 1.00 49.28 96 SER A CA 1
ATOM 745 C C . SER A 1 96 ? 18.967 -15.260 -8.067 1.00 49.28 96 SER A C 1
ATOM 747 O O . SER A 1 96 ? 18.745 -14.469 -8.980 1.00 49.28 96 SER A O 1
ATOM 749 N N . GLU A 1 97 ? 18.075 -16.084 -7.544 1.00 39.75 97 GLU A N 1
ATOM 750 C CA . GLU A 1 97 ? 16.631 -15.969 -7.566 1.00 39.75 97 GLU A CA 1
ATOM 751 C C . GLU A 1 97 ? 16.270 -14.502 -7.314 1.00 39.75 97 GLU A C 1
ATOM 753 O O . GLU A 1 97 ? 16.290 -14.014 -6.184 1.00 39.75 97 GLU A O 1
ATOM 758 N N . TRP A 1 98 ? 16.079 -13.739 -8.395 1.00 47.91 98 TRP A N 1
ATOM 759 C CA . TRP A 1 98 ? 15.541 -12.389 -8.307 1.00 47.91 98 TRP A CA 1
ATOM 760 C C . TRP A 1 98 ? 14.051 -12.538 -8.025 1.00 47.91 98 TRP A C 1
ATOM 762 O O . TRP A 1 98 ? 13.201 -12.407 -8.901 1.00 47.91 98 TRP A O 1
ATOM 772 N N . GLU A 1 99 ? 13.748 -12.868 -6.779 1.00 36.53 99 GLU A N 1
ATOM 773 C CA . GLU A 1 99 ? 12.450 -12.624 -6.189 1.00 36.53 99 GLU A CA 1
ATOM 774 C C . GLU A 1 99 ? 12.490 -11.209 -5.605 1.00 36.53 99 GLU A C 1
ATOM 776 O O . GLU A 1 99 ? 13.378 -10.907 -4.796 1.00 36.53 99 GLU A O 1
ATOM 781 N N . PRO A 1 100 ? 11.563 -10.308 -5.979 1.00 40.69 100 PRO A N 1
ATOM 782 C CA . PRO A 1 100 ? 11.372 -9.059 -5.264 1.00 40.69 100 PRO A CA 1
ATOM 783 C C . PRO A 1 100 ? 10.839 -9.397 -3.866 1.00 40.69 100 PRO A C 1
ATOM 785 O O . PRO A 1 100 ? 9.639 -9.381 -3.602 1.00 40.69 100 PRO A O 1
ATOM 788 N N . LYS A 1 101 ? 11.738 -9.766 -2.953 1.00 45.88 101 LYS A N 1
ATOM 789 C CA . LYS A 1 101 ? 11.420 -9.924 -1.540 1.00 45.88 101 LYS A CA 1
ATOM 790 C C . LYS A 1 101 ? 11.007 -8.548 -1.037 1.00 45.88 101 LYS A C 1
ATOM 792 O O . LYS A 1 101 ? 11.775 -7.605 -1.218 1.00 45.88 101 LYS A O 1
ATOM 797 N N . SER A 1 102 ? 9.807 -8.442 -0.461 1.00 50.66 102 SER A N 1
ATOM 798 C CA . SER A 1 102 ? 9.270 -7.195 0.099 1.00 50.66 102 SER A CA 1
ATOM 799 C C . SER A 1 102 ? 10.367 -6.485 0.899 1.00 50.66 102 SER A C 1
ATOM 801 O O . SER A 1 102 ? 10.847 -7.008 1.908 1.00 50.66 102 SER A O 1
ATOM 803 N N . LEU A 1 103 ? 10.879 -5.378 0.356 1.00 56.06 103 LEU A N 1
ATOM 804 C CA . LEU A 1 103 ? 12.121 -4.766 0.821 1.00 56.06 103 LEU A CA 1
ATOM 805 C C . LEU A 1 103 ? 11.856 -4.080 2.158 1.00 56.06 103 LEU A C 1
ATOM 807 O O . LEU A 1 103 ? 11.338 -2.972 2.204 1.00 56.06 103 LEU A O 1
ATOM 811 N N . SER A 1 104 ? 12.203 -4.760 3.247 1.00 61.88 104 SER A N 1
ATOM 812 C CA . SER A 1 104 ? 11.937 -4.293 4.610 1.00 61.88 104 SER A CA 1
ATOM 813 C C . SER A 1 104 ? 12.957 -3.253 5.101 1.00 61.88 104 SER A C 1
ATOM 815 O O . SER A 1 104 ? 12.666 -2.516 6.039 1.00 61.88 104 SER A O 1
ATOM 817 N N . ASN A 1 105 ? 14.144 -3.154 4.482 1.00 73.50 105 ASN A N 1
ATOM 818 C CA . ASN A 1 105 ? 15.234 -2.309 4.980 1.00 73.50 105 ASN A CA 1
ATOM 819 C C . ASN A 1 105 ? 15.773 -1.323 3.923 1.00 73.50 105 ASN A C 1
ATOM 821 O O . ASN A 1 105 ? 16.172 -1.712 2.822 1.00 73.50 105 ASN A O 1
ATOM 825 N N . TYR A 1 106 ? 15.891 -0.048 4.305 1.00 76.50 106 TYR A N 1
ATOM 826 C CA . TYR A 1 106 ? 16.462 1.045 3.506 1.00 76.50 106 TYR A CA 1
ATOM 827 C C . TYR A 1 106 ? 17.837 0.708 2.906 1.00 76.50 106 TYR A C 1
ATOM 829 O O . TYR A 1 106 ? 18.117 1.006 1.744 1.00 76.50 106 TYR A O 1
ATOM 837 N N . VAL A 1 107 ? 18.697 0.035 3.679 1.00 78.31 107 VAL A N 1
ATOM 838 C CA . VAL A 1 107 ? 20.049 -0.344 3.236 1.00 78.31 107 VAL A CA 1
ATOM 839 C C . VAL A 1 107 ? 19.997 -1.342 2.074 1.00 78.31 107 VAL A C 1
ATOM 841 O O . VAL A 1 107 ? 20.840 -1.299 1.177 1.00 78.31 107 VAL A O 1
ATOM 844 N N . GLN A 1 108 ? 19.001 -2.233 2.055 1.00 82.06 108 GLN A N 1
ATOM 845 C CA . GLN A 1 108 ? 18.803 -3.186 0.961 1.00 82.06 108 GLN A CA 1
ATOM 846 C C . GLN A 1 108 ? 18.312 -2.474 -0.302 1.00 82.06 108 GLN A C 1
ATOM 848 O O . GLN A 1 108 ? 18.846 -2.731 -1.382 1.00 82.06 108 GLN A O 1
ATOM 853 N N . LEU A 1 109 ? 17.383 -1.520 -0.156 1.00 83.44 109 LEU A N 1
ATOM 854 C CA . LEU A 1 109 ? 16.912 -0.677 -1.258 1.00 83.44 109 LEU A CA 1
ATOM 855 C C . LEU A 1 109 ? 18.076 0.078 -1.912 1.00 83.44 109 LEU A C 1
ATOM 857 O O . LEU A 1 109 ? 18.233 0.045 -3.131 1.00 83.44 109 LEU A O 1
ATOM 861 N N . GLN A 1 110 ? 18.929 0.727 -1.116 1.00 84.06 110 GLN A N 1
ATOM 862 C CA . GLN A 1 110 ? 20.052 1.503 -1.644 1.00 84.06 110 GLN A CA 1
ATOM 863 C C . GLN A 1 110 ? 21.071 0.614 -2.374 1.00 84.06 110 GLN A C 1
ATOM 865 O O . GLN A 1 110 ? 21.559 0.984 -3.445 1.00 84.06 110 GLN A O 1
ATOM 870 N N . LYS A 1 111 ? 21.366 -0.579 -1.837 1.00 85.69 111 LYS A N 1
ATOM 871 C CA . LYS A 1 111 ? 22.245 -1.566 -2.487 1.00 85.69 111 LYS A CA 1
ATOM 872 C C . LYS A 1 111 ? 21.685 -2.022 -3.836 1.00 85.69 111 LYS A C 1
ATOM 874 O O . LYS A 1 111 ? 22.421 -2.044 -4.822 1.00 85.69 111 LYS A O 1
ATOM 879 N N . GLN A 1 112 ? 20.388 -2.320 -3.905 1.00 84.50 112 GLN A N 1
ATOM 880 C CA . GLN A 1 112 ? 19.727 -2.692 -5.158 1.00 84.50 112 GLN A CA 1
ATOM 881 C C . GLN A 1 112 ? 19.699 -1.539 -6.163 1.00 84.50 112 GLN A C 1
ATOM 883 O O . GLN A 1 112 ? 20.063 -1.739 -7.319 1.00 84.50 112 GLN A O 1
ATOM 888 N N . ALA A 1 113 ? 19.358 -0.325 -5.728 1.00 84.75 113 ALA A N 1
ATOM 889 C CA . ALA A 1 113 ? 19.367 0.857 -6.587 1.00 84.75 113 ALA A CA 1
ATOM 890 C C . ALA A 1 113 ? 20.762 1.120 -7.175 1.00 84.75 113 ALA A C 1
ATOM 892 O O . ALA A 1 113 ? 20.894 1.414 -8.362 1.00 84.75 113 ALA A O 1
ATOM 893 N N . SER A 1 114 ? 21.813 0.938 -6.370 1.00 84.88 114 SER A N 1
ATOM 894 C CA . SER A 1 114 ? 23.208 1.089 -6.801 1.00 84.88 114 SER A CA 1
ATOM 895 C C . SER A 1 114 ? 23.607 0.025 -7.828 1.00 84.88 114 SER A C 1
ATOM 897 O O . SER A 1 114 ? 24.261 0.343 -8.820 1.00 84.88 114 SER A O 1
ATOM 899 N N . SER A 1 115 ? 23.165 -1.222 -7.634 1.00 83.44 115 SER A N 1
ATOM 900 C CA . SER A 1 115 ? 23.382 -2.324 -8.579 1.00 83.44 115 SER A CA 1
ATOM 901 C C . SER A 1 115 ? 22.653 -2.094 -9.909 1.00 83.44 115 SER A C 1
ATOM 903 O O . SER A 1 115 ? 23.272 -2.184 -10.969 1.00 83.44 115 SER A O 1
ATOM 905 N N . ILE A 1 116 ? 21.378 -1.692 -9.870 1.00 82.94 116 ILE A N 1
ATOM 906 C CA . ILE A 1 116 ? 20.591 -1.340 -11.063 1.00 82.94 116 ILE A CA 1
ATOM 907 C C . ILE A 1 116 ? 21.252 -0.180 -11.810 1.00 82.94 116 ILE A C 1
ATOM 909 O O . ILE A 1 116 ? 21.445 -0.253 -13.023 1.00 82.94 116 ILE A O 1
ATOM 913 N N . LYS A 1 117 ? 21.681 0.861 -11.089 1.00 84.25 117 LYS A N 1
ATOM 914 C CA . LYS A 1 117 ? 22.384 2.004 -11.675 1.00 84.25 117 LYS A CA 1
ATOM 915 C C . LYS A 1 117 ? 23.701 1.591 -12.339 1.00 84.25 117 LYS A C 1
ATOM 917 O O . LYS A 1 117 ? 24.001 2.070 -13.428 1.00 84.25 117 LYS A O 1
ATOM 922 N N . ALA A 1 118 ? 24.469 0.688 -11.727 1.00 83.50 118 ALA A N 1
ATOM 923 C CA . ALA A 1 118 ? 25.708 0.166 -12.303 1.00 83.50 118 ALA A CA 1
ATOM 924 C C . ALA A 1 118 ? 25.458 -0.652 -13.583 1.00 83.50 118 ALA A C 1
ATOM 926 O O . ALA A 1 118 ? 26.129 -0.427 -14.589 1.00 83.50 118 ALA A O 1
ATOM 927 N N . MET A 1 119 ? 24.449 -1.531 -13.583 1.00 80.00 119 MET A N 1
ATOM 928 C CA . MET A 1 119 ? 24.066 -2.299 -14.776 1.00 80.00 119 MET A CA 1
ATOM 929 C C . MET A 1 119 ? 23.609 -1.394 -15.920 1.00 80.00 119 MET A C 1
ATOM 931 O O . MET A 1 119 ? 23.976 -1.617 -17.073 1.00 80.00 119 MET A O 1
ATOM 935 N N . LEU A 1 120 ? 22.817 -0.366 -15.614 1.00 77.94 120 LEU A N 1
ATOM 936 C CA . LEU A 1 120 ? 22.331 0.579 -16.616 1.00 77.94 120 LEU A CA 1
ATOM 937 C C . LEU A 1 120 ? 23.482 1.389 -17.213 1.00 77.94 120 LEU A C 1
ATOM 939 O O . LEU A 1 120 ? 23.575 1.464 -18.434 1.00 77.94 120 LEU A O 1
ATOM 943 N N . LYS A 1 121 ? 24.414 1.879 -16.384 1.00 76.38 121 LYS A N 1
ATOM 944 C CA . LYS A 1 121 ? 25.642 2.551 -16.845 1.00 76.38 121 LYS A CA 1
ATOM 945 C C . LYS A 1 121 ? 26.487 1.687 -17.785 1.00 76.38 121 LYS A C 1
ATOM 947 O O . LYS A 1 121 ? 27.123 2.220 -18.684 1.00 76.38 121 LYS A O 1
ATOM 952 N N . GLN A 1 122 ? 26.502 0.370 -17.587 1.00 74.19 122 GLN A N 1
ATOM 953 C CA . GLN A 1 122 ? 27.256 -0.554 -18.436 1.00 74.19 122 GLN A CA 1
ATOM 954 C C . GLN A 1 122 ? 26.552 -0.851 -19.775 1.00 74.19 122 GLN A C 1
ATOM 956 O O . GLN A 1 122 ? 27.213 -1.203 -20.751 1.00 74.19 122 GLN A O 1
ATOM 961 N N . ARG A 1 123 ? 25.218 -0.728 -19.836 1.00 66.88 123 ARG A N 1
ATOM 962 C CA . ARG A 1 123 ? 24.398 -1.113 -20.999 1.00 66.88 123 ARG A CA 1
ATOM 963 C C . ARG A 1 123 ? 23.988 0.042 -21.913 1.00 66.88 123 ARG A C 1
ATOM 965 O O . ARG A 1 123 ? 23.663 -0.225 -23.068 1.00 66.88 123 ARG A O 1
ATOM 972 N N . SER A 1 124 ? 23.967 1.288 -21.443 1.00 61.41 124 SER A N 1
ATOM 973 C CA . SER A 1 124 ? 23.453 2.421 -22.221 1.00 61.41 124 SER A CA 1
ATOM 974 C C . SER A 1 124 ? 24.559 3.372 -22.701 1.00 61.41 124 SER A C 1
ATOM 976 O O . SER A 1 124 ? 25.361 3.878 -21.927 1.00 61.41 124 SER A O 1
ATOM 978 N N . LYS A 1 125 ? 24.563 3.677 -24.008 1.00 64.12 125 LYS A N 1
ATOM 979 C CA . LYS A 1 125 ? 25.258 4.847 -24.594 1.00 64.12 125 LYS A CA 1
ATOM 980 C C . LYS A 1 125 ? 24.353 6.095 -24.608 1.00 64.12 125 LYS A C 1
ATOM 982 O O . LYS A 1 125 ? 24.531 6.995 -25.423 1.00 64.12 125 LYS A O 1
ATOM 987 N N . THR A 1 126 ? 23.310 6.100 -23.784 1.00 54.34 126 THR A N 1
ATOM 988 C CA . THR A 1 126 ? 22.219 7.083 -23.808 1.00 54.34 126 THR A CA 1
ATOM 989 C C . THR A 1 126 ? 22.562 8.266 -22.892 1.00 54.34 126 THR A C 1
ATOM 991 O O . THR A 1 126 ? 23.214 8.044 -21.870 1.00 54.34 126 THR A O 1
ATOM 994 N N . PRO A 1 127 ? 22.134 9.508 -23.197 1.00 56.81 127 PRO A N 1
ATOM 995 C CA . PRO A 1 127 ? 22.419 10.657 -22.342 1.00 56.81 127 PRO A CA 1
ATOM 996 C C . PRO A 1 127 ? 21.922 10.428 -20.899 1.00 56.81 127 PRO A C 1
ATOM 998 O O . PRO A 1 127 ? 20.768 10.041 -20.707 1.00 56.81 127 PRO A O 1
ATOM 1001 N N . PRO A 1 128 ? 22.762 10.662 -19.877 1.00 60.53 128 PRO A N 1
ATOM 1002 C CA . PRO A 1 128 ? 22.536 10.198 -18.504 1.00 60.53 128 PRO A CA 1
ATOM 1003 C C . PRO A 1 128 ? 21.396 10.894 -17.734 1.00 60.53 128 PRO A C 1
ATOM 1005 O O . PRO A 1 128 ? 21.115 10.506 -16.606 1.00 60.53 128 PRO A O 1
ATOM 1008 N N . SER A 1 129 ? 20.722 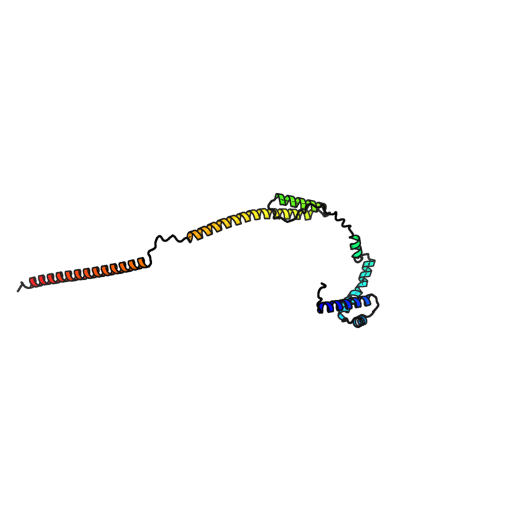11.905 -18.292 1.00 64.50 129 SER A N 1
ATOM 1009 C CA . SER A 1 129 ? 19.896 12.836 -17.505 1.00 64.50 129 SER A CA 1
ATOM 1010 C C . SER A 1 129 ? 18.489 12.338 -17.137 1.00 64.50 129 SER A C 1
ATOM 1012 O O . SER A 1 129 ? 18.064 12.519 -15.997 1.00 64.50 129 SER A O 1
ATOM 1014 N N . LEU A 1 130 ? 17.750 11.704 -18.055 1.00 70.81 130 LEU A N 1
ATOM 1015 C CA . LEU A 1 130 ? 16.342 11.333 -17.811 1.00 70.81 130 LEU A CA 1
ATOM 1016 C C . LEU A 1 130 ? 16.191 10.044 -16.990 1.00 70.81 130 LEU A C 1
ATOM 1018 O O . LEU A 1 130 ? 15.337 9.958 -16.108 1.00 70.81 130 LEU A O 1
ATOM 1022 N N . LEU A 1 131 ? 17.043 9.052 -17.251 1.00 78.50 131 LEU A N 1
ATOM 1023 C CA . LEU A 1 131 ? 16.977 7.746 -16.594 1.00 78.50 131 LEU A CA 1
ATOM 1024 C C . LEU A 1 131 ? 17.412 7.820 -15.124 1.00 78.50 131 LEU A C 1
ATOM 1026 O O . LEU A 1 131 ? 16.739 7.271 -14.255 1.00 78.50 131 LEU A O 1
ATOM 1030 N N . ASP A 1 132 ? 18.501 8.536 -14.831 1.00 80.31 132 ASP A N 1
ATOM 1031 C CA . ASP A 1 132 ? 18.973 8.721 -13.455 1.00 80.31 132 ASP A CA 1
ATOM 1032 C C . ASP A 1 132 ? 17.947 9.484 -12.605 1.00 80.31 132 ASP A C 1
ATOM 1034 O O . ASP A 1 132 ? 17.751 9.154 -11.435 1.00 80.31 132 ASP A O 1
ATOM 1038 N N . SER A 1 133 ? 17.262 10.470 -13.198 1.00 83.94 133 SER A N 1
ATOM 1039 C CA . SER A 1 133 ? 16.182 11.208 -12.537 1.00 83.94 133 SER A CA 1
ATOM 1040 C C . SER A 1 133 ? 15.016 10.287 -12.168 1.00 83.94 133 SER A C 1
ATOM 1042 O O . SER A 1 133 ? 14.608 10.250 -11.006 1.00 83.94 133 SER A O 1
ATOM 1044 N N . ALA A 1 134 ? 14.544 9.469 -13.114 1.00 83.94 134 ALA A N 1
ATOM 1045 C CA . ALA A 1 134 ? 13.465 8.513 -12.872 1.00 83.94 134 ALA A CA 1
ATOM 1046 C C . ALA A 1 134 ? 13.820 7.494 -11.771 1.00 83.94 134 ALA A C 1
ATOM 1048 O O . ALA A 1 134 ? 12.995 7.195 -10.907 1.00 83.94 134 ALA A O 1
ATOM 1049 N N . ILE A 1 135 ? 15.065 7.004 -11.744 1.00 84.19 135 ILE A N 1
ATOM 1050 C CA . ILE A 1 135 ? 15.544 6.082 -10.701 1.00 84.19 135 ILE A CA 1
ATOM 1051 C C . ILE A 1 135 ? 15.555 6.761 -9.328 1.00 84.19 135 ILE A C 1
ATOM 1053 O O . ILE A 1 135 ? 15.119 6.165 -8.343 1.00 84.19 135 ILE A O 1
ATOM 1057 N N . ASN A 1 136 ? 16.019 8.008 -9.245 1.00 85.88 136 ASN A N 1
ATOM 1058 C CA . ASN A 1 136 ? 16.033 8.758 -7.989 1.00 85.88 136 ASN A CA 1
ATOM 1059 C C . ASN A 1 136 ? 14.614 9.069 -7.486 1.00 85.88 136 ASN A C 1
ATOM 1061 O O . ASN A 1 136 ? 14.356 8.977 -6.285 1.00 85.88 136 ASN A O 1
ATOM 1065 N N . GLN A 1 137 ? 13.682 9.395 -8.387 1.00 89.25 137 GLN A N 1
ATOM 1066 C CA . GLN A 1 137 ? 12.270 9.581 -8.043 1.00 89.25 137 GLN A CA 1
ATOM 1067 C C . GLN A 1 137 ? 11.653 8.294 -7.495 1.00 89.25 137 GLN A C 1
ATOM 1069 O O . GLN A 1 137 ? 10.982 8.326 -6.464 1.00 89.25 137 GLN A O 1
ATOM 1074 N N . LEU A 1 138 ? 11.930 7.154 -8.132 1.00 88.50 138 LEU A N 1
ATOM 1075 C CA . LEU A 1 138 ? 11.453 5.855 -7.666 1.00 88.50 138 LEU A CA 1
ATOM 1076 C C . LEU A 1 138 ? 12.042 5.497 -6.297 1.00 88.50 138 LEU A C 1
ATOM 1078 O O . LEU A 1 138 ? 11.311 5.074 -5.405 1.00 88.50 138 LEU A O 1
ATOM 1082 N N . LEU A 1 139 ? 13.334 5.757 -6.082 1.00 88.44 139 LEU A N 1
ATOM 1083 C CA . LEU A 1 139 ? 13.974 5.588 -4.778 1.00 88.44 139 LEU A CA 1
ATOM 1084 C C . LEU A 1 139 ? 13.284 6.440 -3.701 1.00 88.44 139 LEU A C 1
ATOM 1086 O O . LEU A 1 139 ? 13.007 5.941 -2.610 1.00 88.44 139 LEU A O 1
ATOM 1090 N N . LYS A 1 140 ? 12.950 7.698 -4.012 1.00 89.75 140 LYS A N 1
ATOM 1091 C CA . LYS A 1 140 ? 12.231 8.587 -3.091 1.00 89.75 140 LYS A CA 1
ATOM 1092 C C . LYS A 1 140 ? 10.815 8.087 -2.797 1.00 89.75 140 LYS A C 1
ATOM 1094 O O . LYS A 1 140 ? 10.402 8.103 -1.640 1.00 89.75 140 LYS A O 1
ATOM 1099 N N . ALA A 1 141 ? 10.094 7.605 -3.806 1.00 88.56 141 ALA A N 1
ATOM 1100 C CA . ALA A 1 141 ? 8.766 7.020 -3.634 1.00 88.56 141 ALA A CA 1
ATOM 1101 C C . ALA A 1 141 ? 8.811 5.774 -2.734 1.00 88.56 141 ALA A C 1
ATOM 1103 O O . ALA A 1 141 ? 8.021 5.664 -1.798 1.00 88.56 141 ALA A O 1
ATOM 1104 N N . CYS A 1 142 ? 9.781 4.879 -2.944 1.00 87.62 142 CYS A N 1
ATOM 1105 C CA . CYS A 1 142 ? 9.979 3.704 -2.095 1.00 87.62 142 CYS A CA 1
ATOM 1106 C C . CYS A 1 142 ? 10.341 4.083 -0.653 1.00 87.62 142 CYS A C 1
ATOM 1108 O O . CYS A 1 142 ? 9.844 3.462 0.281 1.00 87.62 142 CYS A O 1
ATOM 1110 N N . GLN A 1 143 ? 11.166 5.115 -0.450 1.00 87.44 143 GLN A N 1
ATOM 1111 C CA . GLN A 1 143 ? 11.460 5.639 0.888 1.00 87.44 143 GLN A CA 1
ATOM 1112 C C . GLN A 1 143 ? 10.194 6.140 1.589 1.00 87.44 143 GLN A C 1
ATOM 1114 O O . GLN A 1 143 ? 9.955 5.770 2.734 1.00 87.44 143 GLN A O 1
ATOM 1119 N N . MET A 1 144 ? 9.372 6.943 0.908 1.00 90.50 144 MET A N 1
ATOM 1120 C CA . MET A 1 144 ? 8.110 7.444 1.464 1.00 90.50 144 MET A CA 1
ATOM 1121 C C . MET A 1 144 ? 7.148 6.303 1.805 1.00 90.50 144 MET A C 1
ATOM 1123 O O . MET A 1 144 ? 6.554 6.312 2.878 1.00 90.50 144 MET A O 1
ATOM 1127 N N . MET A 1 145 ? 7.048 5.303 0.927 1.00 90.62 145 MET A N 1
ATOM 1128 C CA . MET A 1 145 ? 6.219 4.118 1.141 1.00 90.62 145 MET A CA 1
ATOM 1129 C C . MET A 1 145 ? 6.685 3.301 2.347 1.00 90.62 145 MET A C 1
ATOM 1131 O O . MET A 1 145 ? 5.863 2.866 3.138 1.00 90.62 145 MET A O 1
ATOM 1135 N N . MET A 1 146 ? 7.993 3.116 2.535 1.00 87.62 146 MET A N 1
ATOM 1136 C CA . MET A 1 146 ? 8.508 2.416 3.717 1.00 87.62 146 MET A CA 1
ATOM 1137 C C . MET A 1 146 ? 8.140 3.141 5.016 1.00 87.62 146 MET A C 1
ATOM 1139 O O . MET A 1 146 ? 7.730 2.498 5.980 1.00 87.62 146 MET A O 1
ATOM 1143 N N . GLN A 1 147 ? 8.237 4.474 5.036 1.00 89.56 147 GLN A N 1
ATOM 1144 C CA . GLN A 1 147 ? 7.844 5.259 6.209 1.00 89.56 147 GLN A CA 1
ATOM 1145 C C . GLN A 1 147 ? 6.332 5.201 6.454 1.00 89.56 147 GLN A C 1
ATOM 1147 O O . GLN A 1 147 ? 5.901 5.045 7.595 1.00 89.56 147 GLN A O 1
ATOM 1152 N N . SER A 1 148 ? 5.515 5.285 5.400 1.00 90.94 148 SER A N 1
ATOM 1153 C CA . SER A 1 148 ? 4.060 5.192 5.543 1.00 90.94 148 SER A CA 1
ATOM 1154 C C . SER A 1 148 ? 3.605 3.796 5.968 1.00 90.94 148 SER A C 1
ATOM 1156 O O . SER A 1 148 ? 2.708 3.689 6.799 1.00 90.94 148 SER A O 1
ATOM 1158 N N . VAL A 1 149 ? 4.238 2.732 5.465 1.00 92.62 149 VAL A N 1
ATOM 1159 C CA . VAL A 1 149 ? 3.965 1.347 5.878 1.00 92.62 149 VAL A CA 1
ATOM 1160 C C . VAL A 1 149 ? 4.287 1.152 7.356 1.00 92.62 149 VAL A C 1
ATOM 1162 O O . VAL A 1 149 ? 3.447 0.621 8.071 1.00 92.62 149 VAL A O 1
ATOM 1165 N N . ALA A 1 150 ? 5.427 1.646 7.847 1.00 88.94 150 ALA A N 1
ATOM 1166 C CA . ALA A 1 150 ? 5.770 1.542 9.268 1.00 88.94 150 ALA A CA 1
ATOM 1167 C C . ALA A 1 150 ? 4.740 2.239 10.182 1.00 88.94 150 ALA A C 1
ATOM 1169 O O . ALA A 1 150 ? 4.384 1.721 11.241 1.00 88.94 150 ALA A O 1
ATOM 1170 N N . LEU A 1 151 ? 4.222 3.403 9.767 1.00 93.75 151 LEU A N 1
ATOM 1171 C CA . LEU A 1 151 ? 3.144 4.094 10.486 1.00 93.75 151 LEU A CA 1
ATOM 1172 C C . LEU A 1 151 ? 1.832 3.302 10.446 1.00 93.75 151 LEU A C 1
ATOM 1174 O O . LEU A 1 151 ? 1.183 3.146 11.480 1.00 93.75 151 LEU A O 1
ATOM 1178 N N . LEU A 1 152 ? 1.471 2.768 9.278 1.00 95.56 152 LEU A N 1
ATOM 1179 C CA . LEU A 1 152 ? 0.264 1.965 9.101 1.00 95.56 152 LEU A CA 1
ATOM 1180 C C . LEU A 1 152 ? 0.317 0.680 9.938 1.00 95.56 152 LEU A C 1
ATOM 1182 O O . LEU A 1 152 ? -0.678 0.297 10.543 1.00 95.56 152 LEU A O 1
ATOM 1186 N N . GLU A 1 153 ? 1.471 0.017 10.010 1.00 94.06 153 GLU A N 1
ATOM 1187 C CA . GLU A 1 153 ? 1.670 -1.176 10.839 1.00 94.06 153 GLU A CA 1
ATOM 1188 C C . GLU A 1 153 ? 1.432 -0.875 12.321 1.00 94.06 153 GLU A C 1
ATOM 1190 O O . GLU A 1 153 ? 0.759 -1.648 13.011 1.00 94.06 153 GLU A O 1
ATOM 1195 N N . LYS A 1 154 ? 1.916 0.279 12.797 1.00 94.81 154 LYS A N 1
ATOM 1196 C CA . LYS A 1 154 ? 1.643 0.751 14.156 1.00 94.81 154 LYS A CA 1
ATOM 1197 C C . LYS A 1 154 ? 0.148 0.989 14.371 1.00 94.81 154 LYS A C 1
ATOM 1199 O O . LYS A 1 154 ? -0.412 0.463 15.329 1.00 94.81 154 LYS A O 1
ATOM 1204 N N . GLU A 1 155 ? -0.506 1.714 13.468 1.00 96.06 155 GLU A N 1
ATOM 1205 C CA . GLU A 1 155 ? -1.941 2.005 13.564 1.00 96.06 155 GLU A CA 1
ATOM 1206 C C . GLU A 1 155 ? -2.790 0.723 13.539 1.00 96.06 155 GLU A C 1
ATOM 1208 O O . GLU A 1 155 ? -3.698 0.552 14.352 1.00 96.06 155 GLU A O 1
ATOM 1213 N N . VAL A 1 156 ? -2.453 -0.240 12.676 1.00 97.31 156 VAL A N 1
ATOM 1214 C CA . VAL A 1 156 ? -3.114 -1.552 12.620 1.00 97.31 156 VAL A CA 1
ATOM 1215 C C . VAL A 1 156 ? -2.924 -2.329 13.925 1.00 97.31 156 VAL A C 1
ATOM 1217 O O . VAL A 1 156 ? -3.868 -2.974 14.391 1.00 97.31 156 VAL A O 1
ATOM 1220 N N . SER A 1 157 ? -1.737 -2.281 14.533 1.00 96.88 157 SER A N 1
ATOM 1221 C CA . SER A 1 157 ? -1.478 -2.903 15.836 1.00 96.88 157 SER A CA 1
ATOM 1222 C C . SER A 1 157 ? -2.305 -2.252 16.951 1.00 96.88 157 SER A C 1
ATOM 1224 O O . SER A 1 157 ? -2.966 -2.958 17.720 1.00 96.88 157 SER A O 1
ATOM 1226 N N . ASP A 1 158 ? -2.337 -0.920 17.005 1.00 97.25 158 ASP A N 1
ATOM 1227 C CA . ASP A 1 158 ? -3.093 -0.152 18.001 1.00 97.25 158 ASP A CA 1
ATOM 1228 C C . ASP A 1 158 ? -4.602 -0.423 17.885 1.00 97.25 158 ASP A C 1
ATOM 1230 O O . ASP A 1 158 ? -5.262 -0.753 18.877 1.00 97.25 158 ASP A O 1
ATOM 1234 N N . LEU A 1 159 ? -5.143 -0.407 16.661 1.00 98.12 159 LEU A N 1
ATOM 1235 C CA . LEU A 1 159 ? -6.545 -0.733 16.383 1.00 98.12 159 LEU A CA 1
ATOM 1236 C C . LEU A 1 159 ? -6.900 -2.167 16.788 1.00 98.12 159 LEU A C 1
ATOM 1238 O O . LEU A 1 159 ? -7.991 -2.418 17.309 1.00 98.12 159 LEU A O 1
ATOM 1242 N N . ARG A 1 160 ? -5.998 -3.132 16.571 1.00 96.75 160 ARG A N 1
ATOM 1243 C CA . ARG A 1 160 ? -6.199 -4.519 17.020 1.00 96.75 160 ARG A CA 1
ATOM 1244 C C . ARG A 1 160 ? -6.232 -4.610 18.543 1.00 96.75 160 ARG A C 1
ATOM 1246 O O . ARG A 1 160 ? -7.125 -5.266 19.080 1.00 96.75 160 ARG A O 1
ATOM 1253 N N . ALA A 1 161 ? -5.327 -3.922 19.236 1.00 97.19 161 ALA A N 1
ATOM 1254 C CA . ALA A 1 161 ? -5.299 -3.891 20.696 1.00 97.19 161 ALA A CA 1
ATOM 1255 C C . ALA A 1 161 ? -6.561 -3.237 21.283 1.00 97.19 161 ALA A C 1
ATOM 1257 O O . ALA A 1 161 ? -7.140 -3.744 22.247 1.00 97.19 161 ALA A O 1
ATOM 1258 N N . GLU A 1 162 ? -7.031 -2.135 20.697 1.00 96.81 162 GLU A N 1
ATOM 1259 C CA . GLU A 1 162 ? -8.257 -1.467 21.135 1.00 96.81 162 GLU A CA 1
ATOM 1260 C C . GLU A 1 162 ? -9.500 -2.328 20.878 1.00 96.81 162 GLU A C 1
ATOM 1262 O O . GLU A 1 162 ? -10.363 -2.453 21.752 1.00 96.81 162 GLU A O 1
ATOM 1267 N N . ASN A 1 163 ? -9.585 -2.977 19.714 1.00 96.50 163 ASN A N 1
ATOM 1268 C CA . ASN A 1 163 ? -10.678 -3.895 19.404 1.00 96.50 163 ASN A CA 1
ATOM 1269 C C . ASN A 1 163 ? -10.731 -5.073 20.378 1.00 96.50 163 ASN A C 1
ATOM 1271 O O . ASN A 1 163 ? -11.820 -5.457 20.807 1.00 96.50 163 ASN A O 1
ATOM 1275 N N . GLU A 1 164 ? -9.583 -5.613 20.782 1.00 96.19 164 GLU A N 1
ATOM 1276 C CA . GLU A 1 164 ? -9.529 -6.693 21.764 1.00 96.19 164 GLU A CA 1
ATOM 1277 C C . GLU A 1 164 ? -9.996 -6.221 23.148 1.00 96.19 164 GLU A C 1
ATOM 1279 O O . GLU A 1 164 ? -10.835 -6.867 23.779 1.00 96.19 164 GLU A O 1
ATOM 1284 N N . LYS A 1 165 ? -9.580 -5.025 23.588 1.00 96.00 165 LYS A N 1
ATOM 1285 C CA . LYS A 1 165 ? -10.097 -4.402 24.822 1.00 96.00 165 LYS A CA 1
ATOM 1286 C C . LYS A 1 165 ? -11.611 -4.191 24.760 1.00 96.00 165 LYS A C 1
ATOM 1288 O O . LYS A 1 165 ? -12.318 -4.480 25.730 1.00 96.00 165 LYS A O 1
ATOM 1293 N N . LYS A 1 166 ? -12.132 -3.720 23.622 1.00 94.69 166 LYS A N 1
ATOM 1294 C CA . LYS A 1 166 ? -13.577 -3.549 23.400 1.00 94.69 166 LYS A CA 1
ATOM 1295 C C . LYS A 1 166 ? -14.314 -4.886 23.467 1.00 94.69 166 LYS A C 1
ATOM 1297 O O . LYS A 1 166 ? -15.356 -4.952 24.121 1.00 94.69 166 LYS A O 1
ATOM 1302 N N . LYS A 1 167 ? -13.778 -5.951 22.862 1.00 93.94 167 LYS A N 1
ATOM 1303 C CA . LYS A 1 167 ? -14.334 -7.311 22.967 1.00 93.94 167 LYS A CA 1
ATOM 1304 C C . LYS A 1 167 ? -14.363 -7.785 24.417 1.00 93.94 167 LYS A C 1
ATOM 1306 O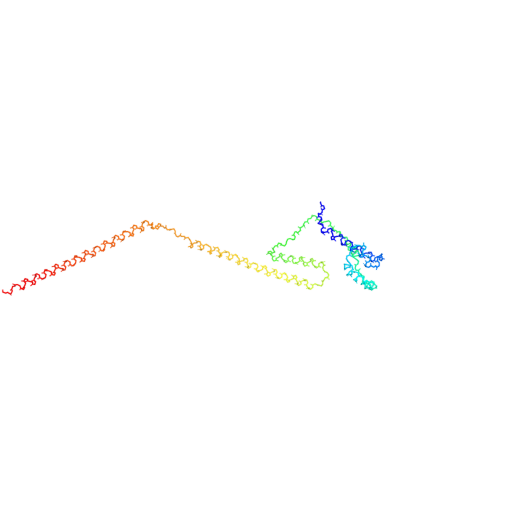 O . LYS A 1 167 ? -15.422 -8.175 24.896 1.00 93.94 167 LYS A O 1
ATOM 1311 N N . GLN A 1 168 ? -13.257 -7.655 25.147 1.00 92.38 168 GLN A N 1
ATOM 1312 C CA . GLN A 1 168 ? -13.194 -8.029 26.562 1.00 92.38 168 GLN A CA 1
ATOM 1313 C C . GLN A 1 168 ? -14.204 -7.252 27.414 1.00 92.38 168 GLN A C 1
ATOM 1315 O O . GLN A 1 168 ? -14.880 -7.851 28.250 1.00 92.38 168 GLN A O 1
ATOM 1320 N N . LYS A 1 169 ? -14.354 -5.937 27.198 1.00 91.81 169 LYS A N 1
ATOM 1321 C CA . LYS A 1 169 ? -15.342 -5.114 27.913 1.00 91.81 169 LYS A CA 1
ATOM 1322 C C . LYS A 1 169 ? -16.773 -5.569 27.625 1.00 91.81 169 LYS A C 1
ATOM 1324 O O . LYS A 1 169 ? -17.550 -5.699 28.567 1.00 91.81 169 LYS A O 1
ATOM 1329 N N . LYS A 1 170 ? -17.113 -5.846 26.361 1.00 87.50 170 LYS A N 1
ATOM 1330 C CA . LYS A 1 170 ? -18.431 -6.387 25.989 1.00 87.50 170 LYS A CA 1
ATOM 1331 C C . LYS A 1 170 ? -18.687 -7.727 26.671 1.00 87.50 170 LYS A C 1
ATOM 1333 O O . LYS A 1 170 ? -19.713 -7.876 27.321 1.00 87.50 170 LYS A O 1
ATOM 1338 N N . THR A 1 171 ? -17.728 -8.650 26.620 1.00 83.00 171 THR A N 1
ATOM 1339 C CA . THR A 1 171 ? -17.849 -9.947 27.295 1.00 83.00 171 THR A CA 1
ATOM 1340 C C . THR A 1 171 ? -18.016 -9.782 28.803 1.00 83.00 171 THR A C 1
ATOM 1342 O O . THR A 1 171 ? -18.872 -10.439 29.375 1.00 83.00 171 THR A O 1
ATOM 1345 N N . ARG A 1 172 ? -17.264 -8.883 29.459 1.00 83.25 172 ARG A N 1
ATOM 1346 C CA . ARG A 1 172 ? -17.426 -8.584 30.896 1.00 83.25 172 ARG A CA 1
ATOM 1347 C C . ARG A 1 172 ? -18.802 -8.006 31.216 1.00 83.25 172 ARG A C 1
ATOM 1349 O O . ARG A 1 172 ? -19.417 -8.457 32.168 1.00 83.25 172 ARG A O 1
ATOM 1356 N N . SER A 1 173 ? -19.285 -7.051 30.423 1.00 77.25 173 SER A N 1
ATOM 1357 C CA . SER A 1 173 ? -20.622 -6.468 30.597 1.00 77.25 173 SER A CA 1
ATOM 1358 C C . SER A 1 173 ? -21.741 -7.484 30.371 1.00 77.25 173 SER A C 1
ATOM 1360 O O . SER A 1 173 ? -22.814 -7.334 30.939 1.00 77.25 173 SER A O 1
ATOM 1362 N N . MET A 1 174 ? -21.506 -8.492 29.530 1.00 75.00 174 MET A N 1
ATOM 1363 C CA . MET A 1 174 ? -22.439 -9.588 29.280 1.00 75.00 174 MET A CA 1
ATOM 1364 C C . MET A 1 174 ? -22.293 -10.755 30.262 1.00 75.00 174 MET A C 1
ATOM 1366 O O . MET A 1 174 ? -23.081 -11.697 30.187 1.00 75.00 174 MET A O 1
ATOM 1370 N N . ARG A 1 175 ? -21.315 -10.734 31.182 1.00 69.94 175 ARG A N 1
ATOM 1371 C CA . ARG A 1 175 ? -21.273 -11.726 32.260 1.00 69.94 175 ARG A CA 1
ATOM 1372 C C . ARG A 1 175 ? -22.458 -11.456 33.173 1.00 69.94 175 ARG A C 1
ATOM 1374 O O . ARG A 1 175 ? -22.492 -10.443 33.866 1.00 69.94 175 ARG A O 1
ATOM 1381 N N . GLN A 1 176 ? -23.423 -12.369 33.155 1.00 66.44 176 GLN A N 1
ATOM 1382 C CA . GLN A 1 176 ? -24.467 -12.392 34.164 1.00 66.44 176 GLN A CA 1
ATOM 1383 C C . GLN A 1 176 ? -23.797 -12.577 35.528 1.00 66.44 176 GLN A C 1
ATOM 1385 O O . GLN A 1 176 ? -22.946 -13.454 35.694 1.00 66.44 176 GLN A O 1
ATOM 1390 N N . ILE A 1 177 ? -24.147 -11.712 36.479 1.00 67.88 177 ILE A N 1
ATOM 1391 C CA . ILE A 1 177 ? -23.788 -11.898 37.884 1.00 67.88 177 ILE A CA 1
ATOM 1392 C C . ILE A 1 177 ? -24.368 -13.264 38.274 1.00 67.88 177 ILE A C 1
ATOM 1394 O O . ILE A 1 177 ? -25.558 -13.473 38.015 1.00 67.88 177 ILE A O 1
ATOM 1398 N N . PRO A 1 178 ? -23.575 -14.204 38.825 1.00 59.78 178 PRO A N 1
ATOM 1399 C CA . PRO A 1 178 ? -24.121 -15.431 39.378 1.00 59.78 178 PRO A CA 1
ATOM 1400 C C . PRO A 1 178 ? -25.215 -15.028 40.359 1.00 59.78 178 PRO A C 1
ATOM 1402 O O . PRO A 1 178 ? -24.937 -14.387 41.370 1.00 59.78 178 PRO A O 1
ATOM 1405 N N . SER A 1 179 ? -26.469 -15.301 40.003 1.00 58.09 179 SER A N 1
ATOM 1406 C CA . SER A 1 179 ? -27.578 -15.080 40.914 1.00 58.09 179 SER A CA 1
ATOM 1407 C C . SER A 1 179 ? -27.363 -16.066 42.048 1.00 58.09 179 SER A C 1
ATOM 1409 O O . SER A 1 179 ? -27.567 -17.269 41.884 1.00 58.09 179 SER A O 1
ATOM 1411 N N . GLU A 1 180 ? -26.858 -15.561 43.168 1.00 59.69 180 GLU A N 1
ATOM 1412 C CA . GLU A 1 180 ? -26.739 -16.294 44.416 1.00 59.69 180 GLU A CA 1
ATOM 1413 C C . GLU A 1 180 ? -28.171 -16.523 44.910 1.00 59.69 180 GLU A C 1
ATOM 1415 O O . GLU A 1 180 ? -28.734 -15.749 45.671 1.00 59.69 180 GLU A O 1
ATOM 1420 N N . LYS A 1 181 ? -28.812 -17.536 44.318 1.00 64.12 181 LYS A N 1
ATOM 1421 C CA . LYS A 1 181 ? -30.156 -18.016 44.623 1.00 64.12 181 LYS A CA 1
ATOM 1422 C C . LYS A 1 181 ? -31.229 -16.914 44.595 1.00 64.12 181 LYS A C 1
ATOM 1424 O O . LYS A 1 181 ? -31.784 -16.527 45.618 1.00 64.12 181 LYS A O 1
ATOM 1429 N N . GLY A 1 182 ? -31.563 -16.434 43.396 1.00 65.50 182 GLY A N 1
ATOM 1430 C CA . GLY A 1 182 ? -32.821 -15.712 43.191 1.00 65.50 182 GLY A CA 1
ATOM 1431 C C . GLY A 1 182 ? -34.006 -16.563 43.659 1.00 65.50 182 GLY A C 1
ATOM 1432 O O . GLY A 1 182 ? -34.011 -17.774 43.431 1.00 65.50 182 GLY A O 1
ATOM 1433 N N . LEU A 1 183 ? -34.980 -15.932 44.328 1.00 68.12 183 LEU A N 1
ATOM 1434 C CA . LEU A 1 183 ? -36.206 -16.584 44.801 1.00 68.12 183 LEU A CA 1
ATOM 1435 C C . LEU A 1 183 ? -36.807 -17.428 43.672 1.00 68.12 183 LEU A C 1
ATOM 1437 O O . LEU A 1 183 ? -37.107 -16.910 42.591 1.00 68.12 183 LEU A O 1
ATOM 1441 N N . SER A 1 184 ? -36.973 -18.725 43.923 1.00 76.56 184 SER A N 1
ATOM 1442 C CA . SER A 1 184 ? -37.648 -19.629 42.994 1.00 76.56 184 SER A CA 1
ATOM 1443 C C . SER A 1 184 ? -39.045 -19.089 42.689 1.00 76.56 184 SER A C 1
ATOM 1445 O O . SER A 1 184 ? -39.690 -18.491 43.553 1.00 76.56 184 SER A O 1
ATOM 1447 N N . ALA A 1 185 ? -39.554 -19.323 41.475 1.00 73.81 185 ALA A N 1
ATOM 1448 C CA . ALA A 1 185 ? -40.918 -18.937 41.107 1.00 73.81 185 ALA A CA 1
ATOM 1449 C C . ALA A 1 185 ? -41.954 -19.431 42.138 1.00 73.81 185 ALA A C 1
ATOM 1451 O O . ALA A 1 185 ? -42.930 -18.733 42.408 1.00 73.81 185 ALA A O 1
ATOM 1452 N N . LEU A 1 186 ? -41.676 -20.580 42.768 1.00 75.25 186 LEU A N 1
ATOM 1453 C CA . LEU A 1 186 ? -42.481 -21.151 43.842 1.00 75.25 186 LEU A CA 1
ATOM 1454 C C . LEU A 1 186 ? -42.399 -20.334 45.145 1.00 75.25 186 LEU A C 1
ATOM 1456 O O . LEU A 1 186 ? -43.425 -20.036 45.750 1.00 75.25 186 LEU A O 1
ATOM 1460 N N . GLU A 1 187 ? -41.201 -19.912 45.554 1.00 79.00 187 GLU A N 1
ATOM 1461 C CA . GLU A 1 187 ? -40.982 -19.087 46.755 1.00 79.00 187 GLU A CA 1
ATOM 1462 C C . GLU A 1 187 ? -41.585 -17.682 46.587 1.00 79.00 187 GLU A C 1
ATOM 1464 O O . GLU A 1 187 ? -42.144 -17.103 47.517 1.00 79.00 187 GLU A O 1
ATOM 1469 N N . ALA A 1 188 ? -41.546 -17.135 45.371 1.00 82.00 188 ALA A N 1
ATOM 1470 C CA . ALA A 1 188 ? -42.194 -15.868 45.056 1.00 82.00 188 ALA A CA 1
ATOM 1471 C C . ALA A 1 188 ? -43.731 -15.976 45.049 1.00 82.00 188 ALA A C 1
ATOM 1473 O O . ALA A 1 188 ? -44.410 -14.999 45.378 1.00 82.00 188 ALA A O 1
ATOM 1474 N N . SER A 1 189 ? -44.295 -17.128 44.664 1.00 81.75 189 SER A N 1
ATOM 1475 C CA . SER A 1 189 ? -45.742 -17.365 44.748 1.00 81.75 189 SER A CA 1
ATOM 1476 C C . SER A 1 189 ? -46.216 -17.571 46.184 1.00 81.75 189 SER A C 1
ATOM 1478 O O . SER A 1 189 ? -47.213 -16.964 46.567 1.00 81.75 189 SER A O 1
ATOM 1480 N N . THR A 1 190 ? -45.475 -18.321 47.006 1.00 86.81 190 THR A N 1
ATOM 1481 C CA . THR A 1 190 ? -45.843 -18.535 48.413 1.00 86.81 190 THR A CA 1
ATOM 1482 C C . THR A 1 190 ? -45.808 -17.226 49.196 1.00 86.81 190 THR A C 1
ATOM 1484 O O . THR A 1 190 ? -46.745 -16.930 49.930 1.00 86.81 190 THR A O 1
ATOM 1487 N N . LEU A 1 191 ? -44.799 -16.374 48.982 1.00 87.44 191 LEU A N 1
ATOM 1488 C CA . LEU A 1 191 ? -44.735 -15.058 49.625 1.00 87.44 191 LEU A CA 1
ATOM 1489 C C . LEU A 1 191 ? -45.868 -14.118 49.186 1.00 87.44 191 LEU A C 1
ATOM 1491 O O . LEU A 1 191 ? -46.394 -13.374 50.014 1.00 87.44 191 LEU A O 1
ATOM 1495 N N . ARG A 1 192 ? -46.285 -14.160 47.912 1.00 89.19 192 ARG A N 1
ATOM 1496 C CA . ARG A 1 192 ? -47.457 -13.399 47.441 1.00 89.19 192 ARG A CA 1
ATOM 1497 C C . ARG A 1 192 ? -48.744 -13.868 48.105 1.00 89.19 192 ARG A C 1
ATOM 1499 O O . ARG A 1 192 ? -49.575 -13.040 48.472 1.00 89.19 192 ARG A O 1
ATOM 1506 N N . GLU A 1 193 ? -48.902 -15.174 48.267 1.00 90.38 193 GLU A N 1
ATOM 1507 C CA . GLU A 1 193 ? -50.084 -15.757 48.892 1.00 90.38 193 GLU A CA 1
ATOM 1508 C C . GLU A 1 193 ? -50.157 -15.428 50.389 1.00 90.38 193 GLU A C 1
ATOM 1510 O O . GLU A 1 193 ? -51.199 -14.963 50.861 1.00 90.38 193 GLU A O 1
ATOM 1515 N N . ILE A 1 194 ? -49.020 -15.507 51.089 1.00 92.88 194 ILE A N 1
ATOM 1516 C CA . ILE A 1 194 ? -48.878 -15.084 52.490 1.00 92.88 194 ILE A CA 1
ATOM 1517 C C . ILE A 1 194 ? -49.199 -13.590 52.640 1.00 92.88 194 ILE A C 1
ATOM 1519 O O . ILE A 1 194 ? -49.996 -13.211 53.498 1.00 92.88 194 ILE A O 1
ATOM 1523 N N . LEU A 1 195 ? -48.656 -12.720 51.781 1.00 91.31 195 LEU A N 1
ATOM 1524 C CA . LEU A 1 195 ? -48.962 -11.282 51.809 1.00 91.31 195 LEU A CA 1
ATOM 1525 C C . LEU A 1 195 ? -50.447 -10.991 51.546 1.00 91.31 195 LEU A C 1
ATOM 1527 O O . LEU A 1 195 ? -51.030 -10.099 52.173 1.00 91.31 195 LEU A O 1
ATOM 1531 N N . ALA A 1 196 ? -51.085 -11.751 50.654 1.00 90.12 196 ALA A N 1
ATOM 1532 C CA . ALA A 1 196 ? -52.516 -11.641 50.398 1.00 90.12 196 ALA A CA 1
ATOM 1533 C C . ALA A 1 196 ? -53.363 -12.126 51.588 1.00 90.12 196 ALA A C 1
ATOM 1535 O O . ALA A 1 196 ? -54.457 -11.603 51.813 1.00 90.12 196 ALA A O 1
ATOM 1536 N N . GLN A 1 197 ? -52.894 -13.113 52.356 1.00 88.81 197 GLN A N 1
ATOM 1537 C CA . GLN A 1 197 ? -53.533 -13.552 53.603 1.00 88.81 197 GLN A CA 1
ATOM 1538 C C . GLN A 1 197 ? -53.404 -12.490 54.699 1.00 88.81 197 GLN A C 1
ATOM 1540 O O . GLN A 1 197 ? -54.423 -12.072 55.247 1.00 88.81 197 GLN A O 1
ATOM 1545 N N . VAL A 1 198 ? -52.202 -11.953 54.924 1.00 91.44 198 VAL A N 1
ATOM 1546 C CA . VAL A 1 198 ? -51.957 -10.884 55.910 1.00 91.44 198 VAL A CA 1
ATOM 1547 C C . VAL A 1 198 ? -52.795 -9.640 55.602 1.00 91.44 198 VAL A C 1
ATOM 1549 O O . VAL A 1 198 ? -53.406 -9.053 56.493 1.00 91.44 198 VAL A O 1
ATOM 1552 N N . SER A 1 199 ? -52.902 -9.260 54.326 1.00 86.62 199 SER A N 1
ATOM 1553 C CA . SER A 1 199 ? -53.710 -8.104 53.914 1.00 86.62 199 SER A CA 1
ATOM 1554 C C . SER A 1 199 ? -55.209 -8.311 54.165 1.00 86.62 199 SER A C 1
ATOM 1556 O O . SER A 1 199 ? -55.907 -7.376 54.568 1.00 86.62 199 SER A O 1
ATOM 1558 N N . ARG A 1 200 ? -55.711 -9.539 53.968 1.00 85.62 200 ARG A N 1
ATOM 1559 C CA . ARG A 1 200 ? -57.102 -9.912 54.271 1.00 85.62 200 ARG A CA 1
ATOM 1560 C C . ARG A 1 200 ? -57.380 -9.895 55.771 1.00 85.62 200 ARG A C 1
ATOM 1562 O O . ARG A 1 200 ? -58.416 -9.377 56.185 1.00 85.62 200 ARG A O 1
ATOM 1569 N N . GLU A 1 201 ? -56.468 -10.414 56.584 1.00 85.31 201 GLU A N 1
ATOM 1570 C CA . GLU A 1 201 ? -56.599 -10.393 58.045 1.00 85.31 201 GLU A CA 1
ATOM 1571 C C . GLU A 1 201 ? -56.529 -8.974 58.609 1.00 85.31 201 GLU A C 1
ATOM 1573 O O . GLU A 1 201 ? -57.373 -8.600 59.423 1.00 85.31 201 GLU A O 1
ATOM 1578 N N . ALA A 1 202 ? -55.631 -8.134 58.094 1.00 85.69 202 ALA A N 1
ATOM 1579 C CA . ALA A 1 202 ? -55.590 -6.716 58.439 1.00 85.69 202 ALA A CA 1
ATOM 1580 C C . ALA A 1 202 ? -56.910 -5.999 58.088 1.00 85.69 202 ALA A C 1
ATOM 1582 O O . ALA A 1 202 ? -57.373 -5.140 58.838 1.00 85.69 202 ALA A O 1
ATOM 1583 N N . GLY A 1 203 ? -57.555 -6.368 56.975 1.00 85.56 203 GLY A N 1
ATOM 1584 C CA . GLY A 1 203 ? -58.889 -5.880 56.611 1.00 85.56 203 GLY A CA 1
ATOM 1585 C C . GLY A 1 203 ? -59.984 -6.322 57.587 1.00 85.56 203 GLY A C 1
ATOM 1586 O O . GLY A 1 203 ? -60.804 -5.502 57.999 1.00 85.56 203 GLY A O 1
ATOM 1587 N N . ARG A 1 204 ? -59.970 -7.592 58.012 1.00 84.88 204 ARG A N 1
ATOM 1588 C CA . ARG A 1 204 ? -60.913 -8.116 59.017 1.00 84.88 204 ARG A CA 1
ATOM 1589 C C . ARG A 1 204 ? -60.746 -7.432 60.368 1.00 84.88 204 ARG A C 1
ATOM 1591 O O . ARG A 1 204 ? -61.744 -7.050 60.969 1.00 84.88 204 ARG A O 1
ATOM 1598 N N . LEU A 1 205 ? -59.510 -7.222 60.817 1.00 83.75 205 LEU A N 1
ATOM 1599 C CA . LEU A 1 205 ? -59.230 -6.507 62.063 1.00 83.75 205 LEU A CA 1
ATOM 1600 C C . LEU A 1 205 ? -59.720 -5.056 62.005 1.00 83.75 205 LEU A C 1
ATOM 1602 O O . LEU A 1 205 ? -60.330 -4.590 62.964 1.00 83.75 205 LEU A O 1
ATOM 1606 N N . ARG A 1 206 ? -59.554 -4.365 60.868 1.00 81.69 206 ARG A N 1
ATOM 1607 C CA . ARG A 1 206 ? -60.135 -3.024 60.664 1.00 81.69 206 ARG A CA 1
ATOM 1608 C C . ARG A 1 206 ? -61.664 -3.030 60.746 1.00 81.69 206 ARG A C 1
ATOM 1610 O O . ARG A 1 206 ? -62.235 -2.156 61.395 1.00 81.69 206 ARG A O 1
ATOM 1617 N N . HIS A 1 207 ? -62.326 -4.017 60.142 1.00 80.44 207 HIS A N 1
ATOM 1618 C CA . HIS A 1 207 ? -63.784 -4.154 60.222 1.00 80.44 207 HIS A CA 1
ATOM 1619 C C . HIS A 1 207 ? -64.276 -4.458 61.641 1.00 80.44 207 HIS A C 1
ATOM 1621 O O . HIS A 1 207 ? -65.233 -3.837 62.096 1.00 80.44 207 HIS A O 1
ATOM 1627 N N . LEU A 1 208 ? -63.613 -5.368 62.359 1.00 85.62 208 LEU A N 1
ATOM 1628 C CA . LEU A 1 208 ? -63.951 -5.683 63.748 1.00 85.62 208 LEU A CA 1
ATOM 1629 C C . LEU A 1 208 ? -63.747 -4.475 64.663 1.00 85.62 208 LEU A C 1
ATOM 1631 O O . LEU A 1 208 ? -64.602 -4.193 65.498 1.00 85.62 208 LEU A O 1
ATOM 1635 N N . TYR A 1 209 ? -62.666 -3.720 64.468 1.00 81.94 209 TYR A N 1
ATOM 1636 C CA . TYR A 1 209 ? -62.416 -2.495 65.222 1.00 81.94 209 TYR A CA 1
ATOM 1637 C C . TYR A 1 209 ? -63.494 -1.431 64.963 1.00 81.94 209 TYR A C 1
ATOM 1639 O O . TYR A 1 209 ? -63.982 -0.808 65.901 1.00 81.94 209 TYR A O 1
ATOM 1647 N N . SER A 1 210 ? -63.938 -1.275 63.712 1.00 77.94 210 SER A N 1
ATOM 1648 C CA . SER A 1 210 ? -65.047 -0.377 63.359 1.00 77.94 210 SER A CA 1
ATOM 1649 C C . SER A 1 210 ? -66.384 -0.821 63.973 1.00 77.94 210 SER A C 1
ATOM 1651 O O . SER A 1 210 ? -67.111 0.008 64.521 1.00 77.94 210 SER A O 1
ATOM 1653 N N . HIS A 1 211 ? -66.693 -2.122 63.961 1.00 80.50 211 HIS A N 1
ATOM 1654 C CA . HIS A 1 211 ? -67.895 -2.664 64.605 1.00 80.50 211 HIS A CA 1
ATOM 1655 C C . HIS A 1 211 ? -67.873 -2.505 66.126 1.00 80.50 211 HIS A C 1
ATOM 1657 O O . HIS A 1 211 ? -68.882 -2.131 66.718 1.00 80.50 211 HIS A O 1
ATOM 1663 N N . LEU A 1 212 ? -66.728 -2.740 66.768 1.00 77.69 212 LEU A N 1
ATOM 1664 C CA . LEU A 1 212 ? -66.575 -2.507 68.201 1.00 77.69 212 LEU A CA 1
ATOM 1665 C C . LEU A 1 212 ? -66.712 -1.021 68.526 1.00 77.69 212 LEU A C 1
ATOM 1667 O O . LEU A 1 212 ? -67.426 -0.681 69.461 1.00 77.69 212 LEU A O 1
ATOM 1671 N N . TYR A 1 213 ? -66.105 -0.127 67.746 1.00 69.62 213 TYR A N 1
ATOM 1672 C CA . TYR A 1 213 ? -66.202 1.315 67.977 1.00 69.62 213 TYR A CA 1
ATOM 1673 C C . TYR A 1 213 ? -67.640 1.835 67.815 1.00 69.62 213 TYR A C 1
ATOM 1675 O O . TYR A 1 213 ? -68.138 2.556 68.678 1.00 69.62 213 TYR A O 1
ATOM 1683 N N . THR A 1 214 ? -68.344 1.408 66.764 1.00 69.38 214 THR A N 1
ATOM 1684 C CA . THR A 1 214 ? -69.753 1.770 66.525 1.00 69.38 214 THR A CA 1
ATOM 1685 C C . THR A 1 214 ? -70.697 1.153 67.556 1.00 69.38 214 THR A C 1
ATOM 1687 O O . THR A 1 214 ? -71.554 1.857 68.078 1.00 69.38 214 THR A O 1
ATOM 1690 N N . SER A 1 215 ? -70.513 -0.117 67.928 1.00 68.81 215 SER A N 1
ATOM 1691 C CA . SER A 1 215 ? -71.310 -0.774 68.973 1.00 68.81 215 SER A CA 1
ATOM 1692 C C . SER A 1 215 ? -71.078 -0.147 70.345 1.00 68.81 215 SER A C 1
ATOM 1694 O O . SER A 1 215 ? -72.021 0.040 71.105 1.00 68.81 215 SER A O 1
ATOM 1696 N N . THR A 1 216 ? -69.835 0.197 70.676 1.00 62.72 216 THR A N 1
ATOM 1697 C CA . THR A 1 216 ? -69.493 0.833 71.953 1.00 62.72 216 THR A CA 1
ATOM 1698 C C . THR A 1 216 ? -70.057 2.252 72.004 1.00 62.72 216 THR A C 1
ATOM 1700 O O . THR A 1 216 ? -70.697 2.620 72.985 1.00 62.72 216 THR A O 1
ATOM 1703 N N . SER A 1 217 ? -69.912 3.025 70.921 1.00 59.12 217 SER A N 1
ATOM 1704 C CA . SER A 1 217 ? -70.526 4.349 70.773 1.00 59.12 217 SER A CA 1
ATOM 1705 C C . SER A 1 217 ? -72.055 4.290 70.877 1.00 59.12 217 SER A C 1
ATOM 1707 O O . SER A 1 217 ? -72.636 5.077 71.620 1.00 59.12 217 SER A O 1
ATOM 1709 N N . ALA A 1 218 ? -72.704 3.313 70.238 1.00 60.34 218 ALA A N 1
ATOM 1710 C CA . ALA A 1 218 ? -74.144 3.102 70.352 1.00 60.34 218 ALA A CA 1
ATOM 1711 C C . ALA A 1 218 ? -74.559 2.763 71.792 1.00 60.34 218 ALA A C 1
ATOM 1713 O O . ALA A 1 218 ? -75.492 3.368 72.307 1.00 60.34 218 ALA A O 1
ATOM 1714 N N . VAL A 1 219 ? -73.844 1.871 72.487 1.00 60.38 219 VAL A N 1
ATOM 1715 C CA . VAL A 1 219 ? -74.121 1.536 73.898 1.00 60.38 219 VAL A CA 1
ATOM 1716 C C . VAL A 1 219 ? -73.958 2.754 74.814 1.00 60.38 219 VAL A C 1
ATOM 1718 O O . VAL A 1 219 ? -74.784 2.950 75.706 1.00 60.38 219 VAL A O 1
ATOM 1721 N N . TYR A 1 220 ? -72.943 3.596 74.596 1.00 57.03 220 TYR A N 1
ATOM 1722 C CA . TYR A 1 220 ? -72.800 4.862 75.325 1.00 57.03 220 TYR A CA 1
ATOM 1723 C C . TYR A 1 220 ? -73.928 5.848 74.998 1.00 57.03 220 TYR A C 1
ATOM 1725 O O . TYR A 1 220 ? -74.425 6.509 75.905 1.00 57.03 220 TYR A O 1
ATOM 1733 N N . CYS A 1 221 ? -74.385 5.901 73.746 1.00 57.12 221 CYS A N 1
ATOM 1734 C CA . CYS A 1 221 ? -75.508 6.740 73.328 1.00 57.12 221 CYS A CA 1
ATOM 1735 C C . CYS A 1 221 ? -76.830 6.277 73.969 1.00 57.12 221 CYS A C 1
ATOM 1737 O O . CYS A 1 221 ? -77.554 7.087 74.538 1.00 57.12 221 CYS A O 1
ATOM 1739 N N . TYR A 1 222 ? -77.095 4.966 74.003 1.00 56.41 222 TYR A N 1
ATOM 1740 C CA . TYR A 1 222 ? -78.262 4.389 74.680 1.00 56.41 222 TYR A CA 1
ATOM 1741 C C . TYR A 1 222 ? -78.216 4.560 76.202 1.00 56.41 222 TYR A C 1
ATOM 1743 O O . TYR A 1 222 ? -79.242 4.858 76.809 1.00 56.41 222 TYR A O 1
ATOM 1751 N N . LYS A 1 223 ? -77.046 4.418 76.841 1.00 56.81 223 LYS A N 1
ATOM 1752 C CA . LYS A 1 223 ? -76.896 4.709 78.277 1.00 56.81 223 LYS A CA 1
ATOM 1753 C C . LYS A 1 223 ? -77.067 6.198 78.588 1.00 56.81 223 LYS A C 1
ATOM 1755 O O . LYS A 1 223 ? -77.683 6.511 79.599 1.00 56.81 223 LYS A O 1
ATOM 1760 N N . GLY A 1 224 ? -76.587 7.099 77.731 1.00 54.94 224 GLY A N 1
ATOM 1761 C CA . GLY A 1 224 ? -76.842 8.539 77.849 1.00 54.94 224 GLY A CA 1
ATOM 1762 C C . GLY A 1 224 ? -78.331 8.876 77.731 1.00 54.94 224 GLY A C 1
ATOM 1763 O O . GLY A 1 224 ? -78.869 9.576 78.581 1.00 54.94 224 GLY A O 1
ATOM 1764 N N . PHE A 1 225 ? -79.021 8.274 76.759 1.00 50.53 225 PHE A N 1
ATOM 1765 C CA . PHE A 1 225 ? -80.460 8.461 76.551 1.00 50.53 225 PHE A CA 1
ATOM 1766 C C . PHE A 1 225 ? -81.309 7.887 77.701 1.00 50.53 225 PHE A C 1
ATOM 1768 O O . PHE A 1 225 ? -82.325 8.467 78.084 1.00 50.53 225 PHE A O 1
ATOM 1775 N N . ALA A 1 226 ? -80.883 6.769 78.300 1.00 51.91 226 ALA A N 1
ATOM 1776 C CA . ALA A 1 226 ? -81.529 6.193 79.480 1.00 51.91 226 ALA A CA 1
ATOM 1777 C C . ALA A 1 226 ? -81.322 7.048 80.744 1.00 51.91 226 ALA A C 1
ATOM 1779 O O . ALA A 1 226 ? -82.216 7.110 81.583 1.00 51.91 226 ALA A O 1
ATOM 1780 N N . ILE A 1 227 ? -80.179 7.730 80.876 1.00 52.34 227 ILE A N 1
ATOM 1781 C CA . ILE A 1 227 ? -79.935 8.676 81.974 1.00 52.34 227 ILE A CA 1
ATOM 1782 C C . ILE A 1 227 ? -80.776 9.948 81.779 1.00 52.34 227 ILE A C 1
ATOM 1784 O O . ILE A 1 227 ? -81.424 10.379 82.727 1.00 52.34 227 ILE A O 1
ATOM 1788 N N . GLU A 1 228 ? -80.863 10.502 80.565 1.00 49.50 228 GLU A N 1
ATOM 1789 C CA . GLU A 1 228 ? -81.725 11.665 80.281 1.00 49.50 228 GLU A CA 1
ATOM 1790 C C . GLU A 1 228 ? -83.220 11.358 80.452 1.00 49.50 228 GLU A C 1
ATOM 1792 O O . GLU A 1 228 ? -83.955 12.170 81.011 1.00 49.50 228 GLU A O 1
ATOM 1797 N N . SER A 1 229 ? -83.673 10.162 80.068 1.00 50.97 229 SER A N 1
ATOM 1798 C CA . SER A 1 229 ? -85.076 9.760 80.250 1.00 50.97 229 SER A CA 1
ATOM 1799 C C . SER A 1 229 ? -85.451 9.562 81.726 1.00 50.97 229 SER A C 1
ATOM 1801 O O . SER A 1 229 ? -86.587 9.825 82.107 1.00 50.97 229 SER A O 1
ATOM 1803 N N . ASN A 1 230 ? -84.506 9.145 82.579 1.00 45.66 230 ASN A N 1
ATOM 1804 C CA . ASN A 1 230 ? -84.747 8.983 84.020 1.00 45.66 230 ASN A CA 1
ATOM 1805 C C . ASN A 1 230 ? -84.648 10.314 84.793 1.00 45.66 230 ASN A C 1
ATOM 1807 O O . ASN A 1 230 ? -85.219 10.444 85.872 1.00 45.66 230 ASN A O 1
ATOM 1811 N N . VAL A 1 231 ? -83.958 11.317 84.239 1.00 51.03 231 VAL A N 1
ATOM 1812 C CA . VAL A 1 231 ? -83.930 12.688 84.780 1.00 51.03 231 VAL A CA 1
ATOM 1813 C C . VAL A 1 231 ? -85.211 13.453 84.418 1.00 51.03 231 VAL A C 1
ATOM 1815 O O . VAL A 1 231 ? -85.709 14.221 85.237 1.00 51.03 231 VAL A O 1
ATOM 1818 N N . LEU A 1 232 ? -85.804 13.196 83.248 1.00 50.00 232 LEU A N 1
ATOM 1819 C CA . LEU A 1 232 ? -87.062 13.827 82.817 1.00 50.00 232 LEU A CA 1
ATOM 1820 C C . LEU A 1 232 ? -88.336 13.176 83.400 1.00 50.00 232 LEU A C 1
ATOM 1822 O O . LEU A 1 232 ? -89.424 13.713 83.221 1.00 50.00 232 LEU A O 1
ATOM 1826 N N . GLY A 1 233 ? -88.221 12.054 84.123 1.00 48.25 233 GLY A N 1
ATOM 1827 C CA . GLY A 1 233 ? -89.340 11.366 84.789 1.00 48.25 233 GLY A CA 1
ATOM 1828 C C . GLY A 1 233 ? -89.550 11.709 86.273 1.00 48.25 233 GLY A C 1
ATOM 1829 O O . GLY A 1 233 ? -90.480 11.191 86.881 1.00 48.25 233 GLY A O 1
ATOM 1830 N N . LEU A 1 234 ? -88.709 12.565 86.868 1.00 46.59 234 LEU A N 1
ATOM 1831 C CA . LEU A 1 234 ? -88.807 13.008 88.274 1.00 46.59 234 LEU A CA 1
ATOM 1832 C C . LEU A 1 234 ? -89.327 14.452 88.425 1.00 46.59 234 LEU A C 1
ATOM 1834 O O . LEU A 1 234 ? -89.153 15.081 89.467 1.00 46.59 234 LEU A O 1
ATOM 1838 N N . GLN A 1 235 ? -89.988 14.974 87.391 1.00 46.94 235 GLN A N 1
ATOM 1839 C CA . GLN A 1 235 ? -90.804 16.186 87.469 1.00 46.94 235 GLN A CA 1
ATOM 1840 C C . GLN A 1 235 ? -92.204 15.912 86.905 1.00 46.94 235 GLN A C 1
ATOM 1842 O O . GLN A 1 235 ? -92.536 16.334 85.801 1.00 46.94 235 GLN A O 1
ATOM 1847 N N . SER A 1 236 ? -93.025 15.192 87.669 1.00 41.59 236 SER A N 1
ATOM 1848 C CA . SER A 1 236 ? -94.487 15.310 87.645 1.00 41.59 236 SER A CA 1
ATOM 1849 C C . SER A 1 236 ? -95.066 14.895 88.984 1.00 41.59 236 SER A C 1
ATOM 1851 O O . SER A 1 236 ? -94.486 13.994 89.627 1.00 41.59 236 SER A O 1
#

Secondary structure (DSSP, 8-state):
------HHHHHHHHHHHHHHHHHHHHHTTS---HHHHHHHTT--HHHHHHHHHHHTTHHHHHHHHHTT-----HHHHHHHT----------S-------------HHHHHHHHHHHHHHHHHH--S-THHHHHHHHHHHHHHHHHHHHHHHHHHHHHHHHHHHHHHHHHHHHHT-----S-PPPHHHHHHHHHHHHHHHHHHHHHHHHHHHHHHHHHHHHHHHHHHHHHHHTTS--

Radius of gyration: 57.61 Å; chains: 1; bounding box: 124×53×156 Å

Sequence (236 aa):
MPPIRTKSSQKRTEQEGKISLAIQAIQNHEISSITLAAKTFEVPRAQLYGTVLLGFKTARFLAFAAAGLVHYNPDRVISKLNIHLRTPKPPSSRVSEWEPKSLSNYVQLQKQASSIKAMLKQRSKTPPSLLDSAINQLLKACQMMMQSVALLEKEVSDLRAENEKKKQKKTRSMRQIPSEKGLSALEASTLREILAQVSREAGRLRHLYSHLYTSTSAVYCYKGFAIESNVLGLQS